Protein AF-A0A845DDZ1-F1 (afdb_monomer_lite)

Foldseek 3Di:
DEDEDEFQFPFDWDWDQDPVGIDIHTDRPPCVSVVVNVCVVPPVVVVCVVDPHHYAYEAAAFDDDPNDTDDRGQLHDQDPVSLCSRLVQQAHEYEQQRCVNSVHASQVSCVNSPPNHQEYAAAEHAPDGLAQNVPHDHPVLQSLQVCLVSVPDHYYDRRHDCVNQVNVDDPVSSVVSVVVSVVSSVVSND

Sequence (190 aa):
QVVIHHLPTRFGHAFLQTARGNRLLPNPFDSSPRKYADWIKKDYAEFQAETEVLLCIENLPAQKAFGRRVNPAHWNAHSRATLDDITRFPNITLDTTHLGTWGLDPLEAYERWGQRVKHVHLSNYNGDEHQRPENGILRLDTLLSRMAADGYAYSISLELHPGALEAGASDSRIVELLRGSLYYCRRAVA

Secondary structure (DSSP, 8-state):
-EEEEEPPBSSEEEEEEETTEEEEEEETT--HHHHHHHHHHHTHHHHHHT-SSEEEEEP-PPEEETTEEE--BTT---SGGGGGGGGGSSSEEEEHHHHHHHT--HHHHHHHHGGGEEEEEE-B-SSSSSB-TTSSSS-HHHHHHHHHHTT--S-EEE---GGGGTBTB-HHHHHHHHHHHHHHHHHTT-

Structure (mmCIF, N/CA/C/O backbone):
data_AF-A0A845DDZ1-F1
#
_entry.id   AF-A0A845DDZ1-F1
#
loop_
_atom_site.group_PDB
_atom_site.id
_atom_site.type_symbol
_atom_site.label_atom_id
_atom_site.label_alt_id
_atom_site.label_comp_id
_atom_site.label_asym_id
_atom_site.label_entity_id
_atom_site.label_seq_id
_atom_site.pdbx_PDB_ins_code
_atom_site.Cartn_x
_atom_site.Cartn_y
_atom_site.Cartn_z
_atom_site.occupancy
_atom_site.B_iso_or_equiv
_atom_site.auth_seq_id
_atom_site.auth_comp_id
_atom_site.auth_asym_id
_atom_site.auth_atom_id
_atom_site.pdbx_PDB_model_num
ATOM 1 N N . GLN A 1 1 ? -16.025 5.703 -2.349 1.00 86.06 1 GLN A N 1
ATOM 2 C CA . GLN A 1 1 ? -14.825 6.567 -2.456 1.00 86.06 1 GLN A CA 1
ATOM 3 C C . GLN A 1 1 ? -13.911 6.239 -1.282 1.00 86.06 1 GLN A C 1
ATOM 5 O O . GLN A 1 1 ? -14.430 5.774 -0.273 1.00 86.06 1 GLN A O 1
ATOM 10 N N . VAL A 1 2 ? -12.596 6.417 -1.418 1.00 95.06 2 VAL A N 1
ATOM 11 C CA . VAL A 1 2 ? -11.610 6.071 -0.379 1.00 95.06 2 VAL A CA 1
ATOM 12 C C . VAL A 1 2 ? -10.730 7.287 -0.102 1.00 95.06 2 VAL A C 1
ATOM 14 O O . VAL A 1 2 ? -10.317 7.957 -1.046 1.00 95.06 2 VAL A O 1
ATOM 17 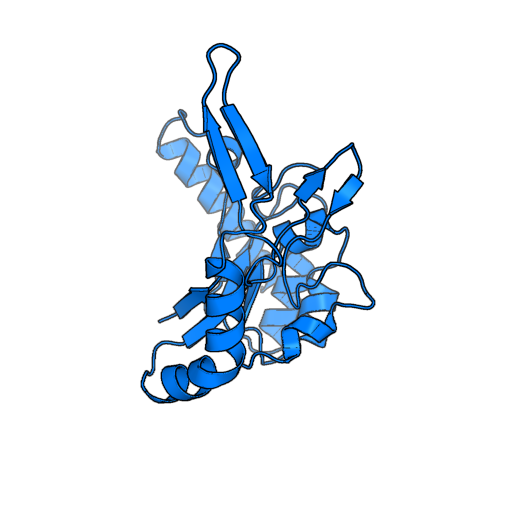N N . VAL A 1 3 ? -10.435 7.552 1.171 1.00 96.56 3 VAL A N 1
ATOM 18 C CA . VAL A 1 3 ? -9.364 8.463 1.599 1.00 96.56 3 VAL A CA 1
ATOM 19 C C . VAL A 1 3 ? -8.329 7.648 2.355 1.00 96.56 3 VAL A C 1
ATOM 21 O O . VAL A 1 3 ? -8.664 6.874 3.251 1.00 96.56 3 VAL A O 1
ATOM 24 N N . ILE A 1 4 ? -7.068 7.818 1.974 1.00 97.19 4 ILE A N 1
ATOM 25 C CA . ILE A 1 4 ? -5.952 7.037 2.498 1.00 97.19 4 ILE A CA 1
ATOM 26 C C . ILE A 1 4 ? -5.202 7.876 3.520 1.00 97.19 4 ILE A C 1
ATOM 28 O O . ILE A 1 4 ? -4.900 9.048 3.297 1.00 97.19 4 ILE A O 1
ATOM 32 N N . HIS A 1 5 ? -4.918 7.258 4.656 1.00 96.06 5 HIS A N 1
ATOM 33 C CA . HIS A 1 5 ? -4.222 7.857 5.775 1.00 96.06 5 HIS A CA 1
ATOM 34 C C . HIS A 1 5 ? -2.963 7.049 6.069 1.00 96.06 5 HIS A C 1
ATOM 36 O O . HIS A 1 5 ? -3.026 5.856 6.376 1.00 96.06 5 HIS A O 1
ATOM 42 N N . HIS A 1 6 ? -1.815 7.719 6.061 1.00 96.31 6 HIS A N 1
ATOM 43 C CA . HIS A 1 6 ? -0.595 7.117 6.577 1.00 96.31 6 HIS A CA 1
ATOM 44 C C . HIS A 1 6 ? -0.690 6.937 8.091 1.00 96.31 6 HIS A C 1
ATOM 46 O O . HIS A 1 6 ? -1.287 7.752 8.808 1.00 96.31 6 HIS A O 1
ATOM 52 N N . LEU A 1 7 ? -0.034 5.890 8.585 1.00 96.06 7 LEU A N 1
ATOM 53 C CA . LEU A 1 7 ? 0.175 5.697 10.012 1.00 96.06 7 LEU A CA 1
ATOM 54 C C . LEU A 1 7 ? 1.000 6.852 10.613 1.00 96.06 7 LEU A C 1
ATOM 56 O O . LEU A 1 7 ? 1.937 7.353 9.984 1.00 96.06 7 LEU A O 1
ATOM 60 N N . PRO A 1 8 ? 0.705 7.260 11.858 1.00 94.56 8 PRO A N 1
ATOM 61 C CA . PRO A 1 8 ? 1.446 8.314 12.526 1.00 94.56 8 PRO A CA 1
ATOM 62 C C . PRO A 1 8 ? 2.867 7.837 12.827 1.00 94.56 8 PRO A C 1
ATOM 64 O O . PRO A 1 8 ? 3.085 6.718 13.310 1.00 94.56 8 PRO A O 1
ATOM 67 N N . THR A 1 9 ? 3.847 8.706 12.598 1.00 92.62 9 THR A N 1
ATOM 68 C CA . THR A 1 9 ? 5.222 8.460 13.035 1.00 92.62 9 THR A CA 1
ATOM 69 C C . THR A 1 9 ? 5.339 8.562 14.560 1.00 92.62 9 THR A C 1
ATOM 71 O O . THR A 1 9 ? 4.552 9.227 15.229 1.00 92.62 9 THR A O 1
ATOM 74 N N . ARG A 1 10 ? 6.345 7.902 15.138 1.00 89.31 10 ARG A N 1
ATOM 75 C CA . ARG A 1 10 ? 6.664 7.945 16.576 1.00 89.31 10 ARG A CA 1
ATOM 76 C C . ARG A 1 10 ? 7.323 9.255 16.998 1.00 89.31 10 ARG A C 1
ATOM 78 O O . ARG A 1 10 ? 7.271 9.624 18.169 1.00 89.31 10 ARG A O 1
ATOM 85 N N . PHE A 1 11 ? 7.952 9.939 16.048 1.00 84.75 11 PHE A N 1
ATOM 86 C CA . PHE A 1 11 ? 8.687 11.178 16.261 1.00 84.75 11 PHE A CA 1
ATOM 87 C C . PHE A 1 11 ? 8.376 12.163 15.140 1.00 84.75 11 PHE A C 1
ATOM 89 O O . PHE A 1 11 ? 8.154 11.758 13.992 1.00 84.75 11 PHE A O 1
ATOM 96 N N . GLY A 1 12 ? 8.362 13.448 15.486 1.00 84.12 12 GLY A N 1
ATOM 97 C CA . GLY A 1 12 ? 8.355 14.520 14.503 1.00 84.12 12 GLY A CA 1
ATOM 98 C C . GLY A 1 12 ? 9.726 14.684 13.867 1.00 84.12 12 GLY A C 1
ATOM 99 O O . GLY A 1 12 ? 10.715 14.099 14.321 1.00 84.12 12 GLY A O 1
ATOM 100 N N . HIS A 1 13 ? 9.792 15.486 12.812 1.00 82.75 13 HIS A N 1
ATOM 101 C CA . HIS A 1 13 ? 11.045 15.789 12.131 1.00 82.75 13 HIS A CA 1
ATOM 102 C C . HIS A 1 13 ? 11.184 17.295 11.927 1.00 82.75 13 HIS A C 1
ATOM 104 O O . HIS A 1 13 ? 10.204 18.006 11.730 1.00 82.75 13 HIS A O 1
ATOM 110 N N . ALA A 1 14 ? 12.418 17.783 11.973 1.00 84.50 14 ALA A N 1
ATOM 111 C CA . ALA A 1 14 ? 12.778 19.131 11.577 1.00 84.50 14 ALA A CA 1
ATOM 112 C C . ALA A 1 14 ? 13.641 19.063 10.321 1.00 84.50 14 ALA A C 1
ATOM 114 O O . ALA A 1 14 ? 14.538 18.222 10.200 1.00 84.50 14 ALA A O 1
ATOM 115 N N . PHE A 1 15 ? 13.370 19.972 9.395 1.00 84.81 15 PHE A N 1
ATOM 116 C CA . PHE A 1 15 ? 14.190 20.158 8.216 1.00 84.81 15 PHE A CA 1
ATOM 117 C C . PHE A 1 15 ? 15.242 21.226 8.505 1.00 84.81 15 PHE A C 1
ATOM 119 O O . PHE A 1 15 ? 14.908 22.379 8.768 1.00 84.81 15 PHE A O 1
ATOM 126 N N . LEU A 1 16 ? 16.514 20.839 8.475 1.00 85.44 16 LEU A N 1
ATOM 127 C CA . LEU A 1 16 ? 17.637 21.754 8.607 1.00 85.44 16 LEU A CA 1
ATOM 128 C C . LEU A 1 16 ? 18.274 21.960 7.236 1.00 85.44 16 LEU A C 1
ATOM 130 O O . LEU A 1 16 ? 18.945 21.073 6.702 1.00 85.44 16 LEU A O 1
ATOM 134 N N . GLN A 1 17 ? 18.083 23.152 6.684 1.00 89.94 17 GLN A N 1
ATOM 135 C CA . GLN A 1 17 ? 18.778 23.592 5.485 1.00 89.94 17 GLN A CA 1
ATOM 136 C C . GLN A 1 17 ? 20.092 24.267 5.879 1.00 89.94 17 GLN A C 1
ATOM 138 O O . GLN A 1 17 ? 20.122 25.173 6.710 1.00 89.94 17 GLN A O 1
ATOM 143 N N . THR A 1 18 ? 21.196 23.815 5.290 1.00 86.50 18 THR A N 1
ATOM 144 C CA . THR A 1 18 ? 22.530 24.390 5.500 1.00 86.50 18 THR A CA 1
ATOM 145 C C . THR A 1 18 ? 23.196 24.663 4.156 1.00 86.50 18 THR A C 1
ATOM 147 O O . THR A 1 18 ? 22.805 24.094 3.138 1.00 86.50 18 THR A O 1
ATOM 150 N N . ALA A 1 19 ? 24.276 25.449 4.146 1.00 87.19 19 ALA A N 1
ATOM 151 C CA . ALA A 1 19 ? 25.104 25.629 2.947 1.00 87.19 19 ALA A CA 1
ATOM 152 C C . ALA A 1 19 ? 25.699 24.306 2.411 1.00 87.19 19 ALA A C 1
ATOM 154 O O . ALA A 1 19 ? 26.094 24.230 1.254 1.00 87.19 19 ALA A O 1
ATOM 155 N N . ARG A 1 20 ? 25.755 23.253 3.242 1.00 86.44 20 ARG A N 1
ATOM 156 C CA . ARG A 1 20 ? 26.232 21.907 2.876 1.00 86.44 20 ARG A CA 1
ATOM 157 C C . ARG A 1 20 ? 25.103 20.963 2.447 1.00 86.44 20 ARG A C 1
ATOM 159 O O . ARG A 1 20 ? 25.337 19.767 2.298 1.00 86.44 20 ARG A O 1
ATOM 166 N N . GLY A 1 21 ? 23.889 21.485 2.286 1.00 84.06 21 GLY A N 1
ATOM 167 C CA . GLY A 1 21 ? 22.707 20.732 1.890 1.00 84.06 21 GLY A CA 1
ATOM 168 C C . GLY A 1 21 ? 21.677 20.581 3.005 1.00 84.06 21 GLY A C 1
ATOM 169 O O . GLY A 1 21 ? 21.755 21.209 4.067 1.00 84.06 21 GLY A O 1
ATOM 170 N N . ASN A 1 22 ? 20.697 19.730 2.724 1.00 86.69 22 ASN A N 1
ATOM 171 C CA . ASN A 1 22 ? 19.500 19.546 3.530 1.00 86.69 22 ASN A CA 1
ATOM 172 C C . ASN A 1 22 ? 19.626 18.310 4.420 1.00 86.69 22 ASN A C 1
ATOM 174 O O . ASN A 1 22 ? 20.099 17.261 3.980 1.00 86.69 22 ASN A O 1
ATOM 178 N N . ARG A 1 23 ? 19.182 18.422 5.672 1.00 81.81 23 ARG A N 1
ATOM 179 C CA . ARG A 1 23 ? 19.138 17.310 6.624 1.00 81.81 23 ARG A CA 1
ATOM 180 C C . ARG A 1 23 ? 17.771 17.229 7.281 1.00 81.81 23 ARG A C 1
ATOM 182 O O . ARG A 1 23 ? 17.298 18.212 7.840 1.00 81.81 23 ARG A O 1
ATOM 189 N N . LEU A 1 24 ? 17.172 16.042 7.258 1.00 81.44 24 LEU A N 1
ATOM 190 C CA . LEU A 1 24 ? 15.997 15.728 8.062 1.00 81.44 24 LEU A CA 1
ATOM 191 C C . LEU A 1 24 ? 16.468 15.139 9.394 1.00 81.44 24 LEU A C 1
ATOM 193 O O . LEU A 1 24 ? 17.204 14.153 9.407 1.00 81.44 24 LEU A O 1
ATOM 197 N N . LEU A 1 25 ? 16.080 15.759 10.505 1.00 84.19 25 LEU A N 1
ATOM 198 C CA . LEU A 1 25 ? 16.490 15.353 11.848 1.00 84.19 25 LEU A CA 1
ATOM 199 C C . LEU A 1 25 ? 15.257 15.047 12.702 1.00 84.19 25 LEU A C 1
ATOM 201 O O . LEU A 1 25 ? 14.272 15.777 12.596 1.00 84.19 25 LEU A O 1
ATOM 205 N N . PRO A 1 26 ? 15.286 14.018 13.567 1.00 81.00 26 PRO A N 1
ATOM 206 C CA . PRO A 1 26 ? 14.226 13.811 14.545 1.00 81.00 26 PRO A CA 1
ATOM 207 C C . PRO A 1 26 ? 14.042 15.058 15.416 1.00 81.00 26 PRO A C 1
ATOM 209 O O . PRO A 1 26 ? 15.009 15.597 15.956 1.00 81.00 26 PRO A O 1
ATOM 212 N N . ASN A 1 27 ? 12.799 15.507 15.559 1.00 84.06 27 ASN A N 1
ATOM 213 C CA . ASN A 1 27 ? 12.422 16.642 16.386 1.00 84.06 27 ASN A CA 1
ATOM 214 C C . ASN A 1 27 ? 11.519 16.162 17.532 1.00 84.06 27 ASN A C 1
ATOM 216 O O . ASN A 1 27 ? 10.323 15.951 17.317 1.00 84.06 27 ASN A O 1
ATOM 220 N N . PRO A 1 28 ? 12.052 16.000 18.756 1.00 78.31 28 PRO A N 1
ATOM 221 C CA . PRO A 1 28 ? 11.258 15.545 19.893 1.00 78.31 28 PRO A CA 1
ATOM 222 C C . PRO A 1 28 ? 10.243 16.593 20.381 1.00 78.31 28 PRO A C 1
ATOM 224 O O . PRO A 1 28 ? 9.325 16.240 21.120 1.00 78.31 28 PRO A O 1
ATOM 227 N N . PHE A 1 29 ? 10.389 17.861 19.978 1.00 84.25 29 PHE A N 1
ATOM 228 C CA . PHE A 1 29 ? 9.474 18.948 20.338 1.00 84.25 29 PHE A CA 1
ATOM 229 C C . PHE A 1 29 ? 8.289 19.071 19.377 1.00 84.25 29 PHE A C 1
ATOM 231 O O . PHE A 1 29 ? 7.285 19.700 19.714 1.00 84.25 29 PHE A O 1
ATOM 238 N N . ASP A 1 30 ? 8.370 18.452 18.197 1.00 85.62 30 ASP A N 1
ATOM 239 C CA . ASP A 1 30 ? 7.223 18.354 17.307 1.00 85.62 30 ASP A CA 1
ATOM 240 C C . ASP A 1 30 ? 6.258 17.279 17.824 1.00 85.62 30 ASP A C 1
ATOM 242 O O . ASP A 1 30 ? 6.486 16.070 17.736 1.00 85.62 30 ASP A O 1
ATOM 246 N N . SER A 1 31 ? 5.161 17.760 18.405 1.00 86.88 31 SER A N 1
ATOM 247 C CA . SER A 1 31 ? 4.096 16.931 18.964 1.00 86.88 31 SER A CA 1
ATOM 248 C C . SER A 1 31 ? 3.065 16.484 17.927 1.00 86.88 31 SER A C 1
ATOM 250 O O . SER A 1 31 ? 2.171 15.715 18.281 1.00 86.88 31 SER A O 1
ATOM 252 N N . SER A 1 32 ? 3.165 16.924 16.669 1.00 89.69 32 SER A N 1
ATOM 253 C CA . SER A 1 32 ? 2.153 16.661 15.637 1.00 89.69 32 SER A CA 1
ATOM 254 C C . SER A 1 32 ? 1.900 15.165 15.414 1.00 89.69 32 SER A C 1
ATOM 256 O O . SER A 1 32 ? 0.733 14.772 15.427 1.00 89.69 32 SER A O 1
ATOM 258 N N . PRO A 1 33 ? 2.923 14.286 15.335 1.00 91.81 33 PRO A N 1
ATOM 259 C CA . PRO A 1 33 ? 2.677 12.852 15.174 1.00 91.81 33 PRO A CA 1
ATOM 260 C C . PRO A 1 33 ? 1.987 12.219 16.383 1.00 91.81 33 PRO A C 1
ATOM 262 O O . PRO A 1 33 ? 1.140 11.344 16.226 1.00 91.81 33 PRO A O 1
ATOM 265 N N . ARG A 1 34 ? 2.287 12.706 17.595 1.00 91.38 34 ARG A N 1
ATOM 266 C CA . ARG A 1 34 ? 1.611 12.265 18.822 1.00 91.38 34 ARG A CA 1
ATOM 267 C C . ARG A 1 34 ? 0.145 12.690 18.820 1.00 91.38 34 ARG A C 1
ATOM 269 O O . ARG A 1 34 ? -0.714 11.859 19.082 1.00 91.38 34 ARG A O 1
ATOM 276 N N . LYS A 1 35 ? -0.137 13.951 18.476 1.00 93.75 35 LYS A N 1
ATOM 277 C CA . LYS A 1 35 ? -1.508 14.467 18.344 1.00 93.75 35 LYS A CA 1
ATOM 278 C C . LYS A 1 35 ? -2.299 13.675 17.306 1.00 93.75 35 LYS A C 1
ATOM 280 O O . LYS A 1 35 ? -3.432 13.299 17.572 1.00 93.75 35 LYS A O 1
ATOM 285 N N . TYR A 1 36 ? -1.683 13.363 16.166 1.00 95.00 36 TYR A N 1
ATOM 286 C CA . TYR A 1 36 ? -2.312 12.549 15.131 1.00 95.00 36 TYR A CA 1
ATOM 287 C C . TYR A 1 36 ? -2.556 11.105 15.596 1.00 95.00 36 TYR A C 1
ATOM 289 O O . TYR A 1 36 ? -3.643 10.572 15.397 1.00 95.00 36 TYR A O 1
ATOM 297 N N . ALA A 1 37 ? -1.601 10.488 16.298 1.00 94.88 37 ALA A N 1
ATOM 298 C CA . ALA A 1 37 ? -1.796 9.170 16.901 1.00 94.88 37 ALA A CA 1
ATOM 299 C C . ALA A 1 37 ? -2.908 9.155 17.961 1.00 94.88 37 ALA A C 1
ATOM 301 O O . ALA A 1 37 ? -3.614 8.154 18.085 1.00 94.88 37 ALA A O 1
ATOM 302 N N . ASP A 1 38 ? -3.061 10.233 18.728 1.00 95.12 38 ASP A N 1
ATOM 303 C CA . ASP A 1 38 ? -4.126 10.365 19.721 1.00 95.12 38 ASP A CA 1
ATOM 304 C C . ASP A 1 38 ? -5.493 10.566 19.062 1.00 95.12 38 ASP A C 1
ATOM 306 O O . ASP A 1 38 ? -6.442 9.897 19.466 1.00 95.12 38 ASP A O 1
ATOM 310 N N . TRP A 1 39 ? -5.577 11.383 18.008 1.00 96.00 39 TRP A N 1
ATOM 311 C CA . TRP A 1 39 ? -6.785 11.527 17.189 1.00 96.00 39 TRP A CA 1
ATOM 312 C C . TRP A 1 39 ? -7.194 10.192 16.552 1.00 96.00 39 TRP A C 1
ATOM 314 O O . TRP A 1 39 ? -8.341 9.772 16.673 1.00 96.00 39 TRP A O 1
ATOM 324 N N . ILE A 1 40 ? -6.239 9.440 15.986 1.00 95.00 40 ILE A N 1
ATOM 325 C CA . ILE A 1 40 ? -6.512 8.104 15.432 1.00 95.00 40 ILE A CA 1
ATOM 326 C C . ILE A 1 40 ? -7.133 7.164 16.475 1.00 95.00 40 ILE A C 1
ATOM 328 O O . ILE A 1 40 ? -7.990 6.345 16.152 1.00 95.00 40 ILE A O 1
ATOM 332 N N . LYS A 1 41 ? -6.685 7.237 17.732 1.00 93.81 41 LYS A N 1
ATOM 333 C CA . LYS A 1 41 ? -7.199 6.368 18.800 1.00 93.81 41 LYS A CA 1
ATOM 334 C C . LYS A 1 41 ? -8.582 6.778 19.291 1.00 93.81 41 LYS A C 1
ATOM 336 O O . LYS A 1 41 ? -9.317 5.898 19.725 1.00 93.81 41 LYS A O 1
ATOM 341 N N . LYS A 1 42 ? -8.868 8.079 19.329 1.00 95.19 42 LYS A N 1
ATOM 342 C CA . LYS A 1 42 ? -10.047 8.629 20.008 1.00 95.19 42 LYS A CA 1
ATOM 343 C C . LYS A 1 42 ? -11.188 8.920 19.045 1.00 95.19 42 LYS A C 1
ATOM 345 O O . LYS A 1 42 ? -12.313 8.537 19.329 1.00 95.19 42 LYS A O 1
ATOM 350 N N . ASP A 1 43 ? -10.865 9.509 17.900 1.00 95.56 43 ASP A N 1
ATOM 351 C CA . ASP A 1 43 ? -11.838 10.232 17.083 1.00 95.56 43 ASP A CA 1
ATOM 352 C C . ASP A 1 43 ? -12.016 9.597 15.687 1.00 95.56 43 ASP A C 1
ATOM 354 O O . ASP A 1 43 ? -13.035 9.797 15.036 1.00 95.56 43 ASP A O 1
ATOM 358 N N . TYR A 1 44 ? -11.063 8.781 15.210 1.00 94.88 44 TYR A N 1
ATOM 359 C CA . TYR A 1 44 ? -11.105 8.198 13.853 1.00 94.88 44 TYR A CA 1
ATOM 360 C C . TYR A 1 44 ? -12.336 7.330 13.580 1.00 94.88 44 TYR A C 1
ATOM 362 O O . TYR A 1 44 ? -12.897 7.371 12.488 1.00 94.88 44 TYR A O 1
ATOM 370 N N . ALA A 1 45 ? -12.746 6.519 14.560 1.00 93.88 45 ALA A N 1
ATOM 371 C CA . ALA A 1 45 ? -13.893 5.629 14.403 1.00 93.88 45 ALA A CA 1
ATOM 372 C C . ALA A 1 45 ? -15.217 6.405 14.339 1.00 93.88 45 ALA A C 1
ATOM 374 O O . ALA A 1 45 ? -16.086 6.051 13.546 1.00 93.88 45 ALA A O 1
ATOM 375 N N . GLU A 1 46 ? -15.344 7.466 15.140 1.00 95.00 46 GLU A N 1
ATOM 376 C CA . GLU A 1 46 ? -16.489 8.379 15.106 1.00 95.00 46 GLU A CA 1
ATOM 377 C C . GLU A 1 46 ? -16.531 9.121 13.768 1.00 95.00 46 GLU A C 1
ATOM 379 O O . GLU A 1 46 ? -17.535 9.056 13.068 1.00 95.00 46 GLU A O 1
ATOM 384 N N . PHE A 1 47 ? -15.401 9.684 13.333 1.00 95.44 47 PHE A N 1
ATOM 385 C CA . PHE A 1 47 ? -15.314 10.387 12.055 1.00 95.44 47 PHE A CA 1
ATOM 386 C C . PHE A 1 47 ? -15.627 9.483 10.848 1.00 95.44 47 PHE A C 1
ATOM 388 O O . PHE A 1 47 ? -16.300 9.910 9.914 1.00 95.44 47 PHE A O 1
ATOM 395 N N . GLN A 1 48 ? -15.208 8.210 10.864 1.00 95.69 48 GLN A N 1
ATOM 396 C CA . GLN A 1 48 ? -15.622 7.244 9.838 1.00 95.69 48 GLN A CA 1
ATOM 397 C C . GLN A 1 48 ? -17.141 7.012 9.841 1.00 95.69 48 GLN A C 1
ATOM 399 O O . GLN A 1 48 ? -17.715 6.809 8.776 1.00 95.69 48 GLN A O 1
ATOM 404 N N . ALA A 1 49 ? -17.805 7.010 10.999 1.00 95.94 49 ALA A N 1
ATOM 405 C CA . ALA A 1 49 ? -19.251 6.791 11.072 1.00 95.94 49 ALA A CA 1
ATOM 406 C C . ALA A 1 49 ? -20.066 7.966 10.497 1.00 95.94 49 ALA A C 1
ATOM 408 O O . ALA A 1 49 ? -21.215 7.777 10.102 1.00 95.94 49 ALA A O 1
ATOM 409 N N . GLU A 1 50 ? -19.470 9.156 10.408 1.00 97.12 50 GLU A N 1
ATOM 410 C CA . GLU A 1 50 ? -20.096 10.364 9.859 1.00 97.12 50 GLU A CA 1
ATOM 411 C C . GLU A 1 50 ? -20.060 10.438 8.323 1.00 97.12 50 GLU A C 1
ATOM 413 O O . GLU A 1 50 ? -20.646 11.348 7.733 1.00 97.12 50 GLU A O 1
ATOM 418 N N . THR A 1 51 ? -19.377 9.508 7.647 1.00 96.38 51 THR A N 1
ATOM 419 C CA . THR A 1 51 ? -19.190 9.554 6.193 1.00 96.38 51 THR A CA 1
ATOM 420 C C . THR A 1 51 ? -19.255 8.180 5.535 1.00 96.38 51 THR A C 1
ATOM 422 O O . THR A 1 51 ? -18.746 7.183 6.040 1.00 96.38 51 THR A O 1
ATOM 425 N N . GLU A 1 52 ? -19.831 8.132 4.335 1.00 95.19 52 GLU A N 1
ATOM 426 C CA . GLU A 1 52 ? -19.797 6.944 3.471 1.00 95.19 52 GLU A CA 1
ATOM 427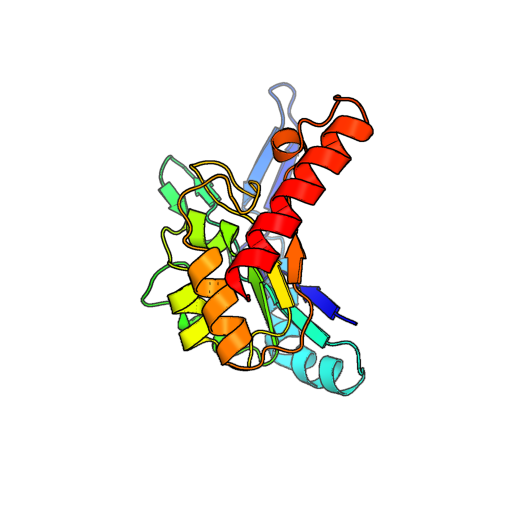 C C . GLU A 1 52 ? -18.439 6.766 2.764 1.00 95.19 52 GLU A C 1
ATOM 429 O O . GLU A 1 52 ? -18.180 5.739 2.128 1.00 95.19 52 GLU A O 1
ATOM 434 N N . VAL A 1 53 ? -17.553 7.766 2.839 1.00 96.06 53 VAL A N 1
ATOM 435 C CA . VAL A 1 53 ? -16.188 7.662 2.314 1.00 96.06 53 VAL A CA 1
ATOM 436 C C . VAL A 1 53 ? -15.383 6.739 3.224 1.00 96.06 53 VAL A C 1
ATOM 438 O O . VAL A 1 53 ? -15.278 6.964 4.427 1.00 96.06 53 VAL A O 1
ATOM 441 N N . LEU A 1 54 ? -14.784 5.694 2.654 1.00 96.94 54 LEU A N 1
ATOM 442 C CA . LEU A 1 54 ? -13.963 4.762 3.421 1.00 96.94 54 LEU A CA 1
ATOM 443 C C . LEU A 1 54 ? -12.626 5.421 3.753 1.00 96.94 54 LEU A C 1
ATOM 445 O O . LEU A 1 54 ? -11.783 5.622 2.878 1.00 96.94 54 LEU A O 1
ATOM 449 N N . LEU A 1 55 ? -12.423 5.731 5.023 1.00 97.62 55 LEU A N 1
ATOM 450 C CA . LEU A 1 55 ? -11.135 6.123 5.565 1.00 97.62 55 LEU A CA 1
ATOM 451 C C . LEU A 1 55 ? -10.325 4.842 5.747 1.00 97.62 55 LEU A C 1
ATOM 453 O O . LEU A 1 55 ? -10.761 3.942 6.461 1.00 97.62 55 LEU A O 1
ATOM 457 N N . CYS A 1 56 ? -9.181 4.735 5.077 1.00 98.00 56 CYS A N 1
ATOM 458 C CA . CYS A 1 56 ? -8.341 3.538 5.089 1.00 98.00 56 CYS A CA 1
ATOM 459 C C . CYS A 1 56 ? -6.944 3.865 5.618 1.00 98.00 56 CYS A C 1
ATOM 461 O O . CYS A 1 56 ? -6.339 4.855 5.206 1.00 98.00 56 CYS A O 1
ATOM 463 N N . ILE A 1 57 ? -6.429 3.029 6.521 1.00 98.12 57 ILE A N 1
ATOM 464 C CA . ILE A 1 57 ? -5.058 3.141 7.033 1.00 98.12 57 ILE A CA 1
ATOM 465 C C . ILE A 1 57 ? -4.114 2.315 6.163 1.00 98.12 57 ILE A C 1
ATOM 467 O O . ILE A 1 57 ? -4.350 1.129 5.946 1.00 98.12 57 ILE A O 1
ATOM 471 N N . GLU A 1 58 ? -3.032 2.926 5.699 1.00 98.62 58 GLU A N 1
ATOM 472 C CA . GLU A 1 58 ? -2.045 2.274 4.840 1.00 98.62 58 GLU A CA 1
ATOM 473 C C . GLU A 1 58 ? -0.867 1.682 5.626 1.00 98.62 58 GLU A C 1
ATOM 475 O O . GLU A 1 58 ? -0.338 2.308 6.554 1.00 98.62 58 GLU A O 1
ATOM 480 N N . ASN A 1 59 ? -0.424 0.478 5.243 1.00 98.69 59 ASN A N 1
ATOM 481 C CA . ASN A 1 59 ? 0.846 -0.073 5.718 1.00 98.69 59 ASN A CA 1
ATOM 482 C C . ASN A 1 59 ? 2.029 0.664 5.078 1.00 98.69 59 ASN A C 1
ATOM 484 O O . ASN A 1 59 ? 2.052 0.876 3.876 1.00 98.69 59 ASN A O 1
ATOM 488 N N . LEU A 1 60 ? 3.041 1.016 5.869 1.00 98.12 60 LEU A N 1
ATOM 489 C CA . LEU A 1 60 ? 4.131 1.905 5.454 1.00 98.12 60 LEU A CA 1
ATOM 490 C C . LEU A 1 60 ? 5.447 1.163 5.163 1.00 98.12 60 LEU A C 1
ATOM 492 O O . LEU A 1 60 ? 5.724 0.124 5.783 1.00 98.12 60 LEU A O 1
ATOM 496 N N . PRO A 1 61 ? 6.312 1.718 4.296 1.00 97.94 61 PRO A N 1
ATOM 497 C CA . PRO A 1 61 ? 7.546 1.061 3.892 1.00 97.94 61 PRO A CA 1
ATOM 498 C C . PRO A 1 61 ? 8.638 1.121 4.959 1.00 97.94 61 PRO A C 1
ATOM 500 O O . PRO A 1 61 ? 8.565 1.836 5.967 1.00 97.94 61 PRO A O 1
ATOM 503 N N . ALA A 1 62 ? 9.695 0.354 4.720 1.00 97.31 62 ALA A N 1
ATOM 504 C CA . ALA A 1 62 ? 10.927 0.399 5.475 1.00 97.31 62 ALA A CA 1
ATOM 505 C C . ALA A 1 62 ? 11.728 1.645 5.119 1.00 97.31 62 ALA A C 1
ATOM 507 O O . ALA A 1 62 ? 12.163 1.830 3.986 1.00 97.31 62 ALA A O 1
ATOM 508 N N . GLN A 1 63 ? 12.040 2.452 6.128 1.00 93.31 63 GLN A N 1
ATOM 509 C CA . GLN A 1 63 ? 13.040 3.497 5.968 1.00 93.31 63 GLN A CA 1
ATOM 510 C C . GLN A 1 63 ? 14.439 2.918 6.184 1.00 93.31 63 GLN A C 1
ATOM 512 O O . GLN A 1 63 ? 14.629 1.976 6.958 1.00 93.31 63 GLN A O 1
ATOM 517 N N . LYS A 1 64 ? 15.442 3.492 5.517 1.00 90.25 64 LYS A N 1
ATOM 518 C CA . LYS A 1 64 ? 16.850 3.122 5.705 1.00 90.25 64 LYS A CA 1
ATOM 519 C C . LYS A 1 64 ? 17.537 4.154 6.595 1.00 90.25 64 LYS A C 1
ATOM 521 O O . LYS A 1 64 ? 17.628 5.323 6.235 1.00 90.25 64 LYS A O 1
ATOM 526 N N . ALA A 1 65 ? 18.075 3.712 7.728 1.00 86.94 65 ALA A N 1
ATOM 527 C CA . ALA A 1 65 ? 18.910 4.528 8.606 1.00 86.94 65 ALA A CA 1
ATOM 528 C C . ALA A 1 65 ? 20.159 3.738 9.008 1.00 86.94 65 ALA A C 1
ATOM 530 O O . ALA A 1 65 ? 20.058 2.616 9.502 1.00 86.94 65 ALA A O 1
ATOM 531 N N . PHE A 1 66 ? 21.344 4.308 8.768 1.00 88.38 66 PHE A N 1
ATOM 532 C CA . PHE A 1 66 ? 22.639 3.670 9.059 1.00 88.38 66 PHE A CA 1
ATOM 533 C C . PHE A 1 66 ? 22.764 2.238 8.496 1.00 88.38 66 PHE A C 1
ATOM 535 O O . PHE A 1 66 ? 23.237 1.326 9.171 1.00 88.38 66 PHE A O 1
ATOM 542 N N . GLY A 1 67 ? 22.281 2.020 7.267 1.00 88.88 67 GLY A N 1
ATOM 543 C CA . GLY A 1 67 ? 22.308 0.710 6.602 1.00 88.88 67 GLY A CA 1
ATOM 544 C C . GLY A 1 67 ? 21.312 -0.320 7.151 1.00 88.88 67 GLY A C 1
ATOM 545 O O . GLY A 1 67 ? 21.320 -1.464 6.707 1.00 88.88 67 GLY A O 1
ATOM 546 N N . ARG A 1 68 ? 20.443 0.058 8.096 1.00 91.75 68 ARG A N 1
ATOM 547 C CA . ARG A 1 68 ? 19.417 -0.814 8.680 1.00 91.75 68 ARG A CA 1
ATOM 548 C C . ARG A 1 68 ? 18.020 -0.359 8.276 1.00 91.75 68 ARG A C 1
ATOM 550 O O . ARG A 1 68 ? 17.781 0.835 8.093 1.00 91.75 68 ARG A O 1
ATOM 557 N N . ARG A 1 69 ? 17.094 -1.316 8.176 1.00 94.88 69 ARG A N 1
ATOM 558 C CA . ARG A 1 69 ? 15.660 -1.030 8.053 1.00 94.88 69 ARG A CA 1
ATOM 559 C C . ARG A 1 69 ? 15.121 -0.545 9.393 1.00 94.88 69 ARG A C 1
ATOM 561 O O . ARG A 1 69 ? 15.373 -1.178 10.418 1.00 94.88 69 ARG A O 1
ATOM 568 N N . VAL A 1 70 ? 14.384 0.559 9.384 1.00 94.88 70 VAL A N 1
ATOM 569 C CA . VAL A 1 70 ? 13.767 1.151 10.573 1.00 94.88 70 VAL A CA 1
ATOM 570 C C .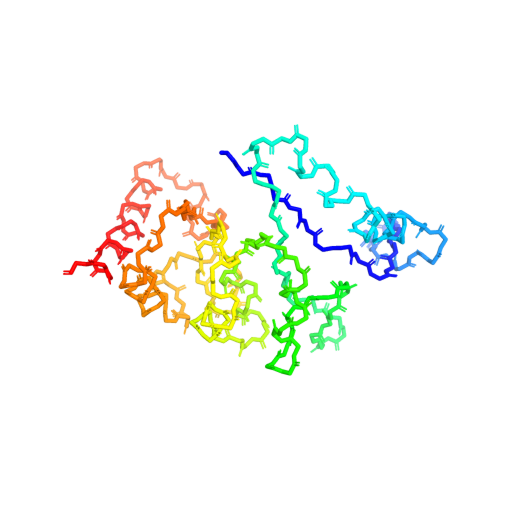 VAL A 1 70 ? 12.299 1.449 10.316 1.00 94.88 70 VAL A C 1
ATOM 572 O O . VAL A 1 70 ? 11.918 1.882 9.231 1.00 94.88 70 VAL A O 1
ATOM 575 N N . ASN A 1 71 ? 11.468 1.165 11.319 1.00 95.38 71 ASN A N 1
ATOM 576 C CA . ASN A 1 71 ? 10.039 1.438 11.275 1.00 95.38 71 ASN A CA 1
ATOM 577 C C . ASN A 1 71 ? 9.759 2.685 12.125 1.00 95.38 71 ASN A C 1
ATOM 579 O O . ASN A 1 71 ? 9.756 2.590 13.359 1.00 95.38 71 ASN A O 1
ATOM 583 N N . PRO A 1 72 ? 9.517 3.853 11.515 1.00 90.88 72 PRO A N 1
ATOM 584 C CA . PRO A 1 72 ? 9.218 5.061 12.270 1.00 90.88 72 PRO A CA 1
ATOM 585 C C . PRO A 1 72 ? 7.770 5.097 12.767 1.00 90.88 72 PRO A C 1
ATOM 587 O O . PRO A 1 72 ? 7.466 5.936 13.605 1.00 90.88 72 PRO A O 1
ATOM 590 N N . ALA A 1 73 ? 6.875 4.237 12.275 1.00 95.00 73 ALA A N 1
ATOM 591 C CA . ALA A 1 73 ? 5.434 4.389 12.437 1.00 95.00 73 ALA A CA 1
ATOM 592 C C . ALA A 1 73 ? 4.831 3.515 13.542 1.00 95.00 73 ALA A C 1
ATOM 594 O O . ALA A 1 73 ? 5.281 2.397 13.816 1.00 95.00 73 ALA A O 1
ATOM 595 N N . HIS A 1 74 ? 3.784 4.032 14.181 1.00 94.56 74 HIS A N 1
ATOM 596 C CA . HIS A 1 74 ? 2.954 3.259 15.099 1.00 94.56 74 HIS A CA 1
ATOM 597 C C . HIS A 1 74 ? 2.153 2.197 14.339 1.00 94.56 74 HIS A C 1
ATOM 599 O O . HIS A 1 74 ? 1.681 2.466 13.244 1.00 94.56 74 HIS A O 1
ATOM 605 N N . TRP A 1 75 ? 1.987 1.010 14.935 1.00 96.06 75 TRP A N 1
ATOM 606 C CA . TRP A 1 75 ? 1.129 -0.086 14.437 1.00 96.06 75 TRP A CA 1
ATOM 607 C C . TRP A 1 75 ? 1.423 -0.600 13.023 1.00 96.06 75 TRP A C 1
ATOM 609 O O . TRP A 1 75 ? 0.607 -1.308 12.443 1.00 96.06 75 TRP A O 1
ATOM 619 N N . ASN A 1 76 ? 2.573 -0.239 12.457 1.00 97.56 76 ASN A N 1
ATOM 620 C CA . ASN A 1 76 ? 2.920 -0.647 11.108 1.00 97.56 76 ASN A CA 1
ATOM 621 C C . ASN A 1 76 ? 3.357 -2.115 11.058 1.00 97.56 76 ASN A C 1
ATOM 623 O O . ASN A 1 76 ? 4.186 -2.547 11.869 1.00 97.56 76 ASN A O 1
ATOM 627 N N . ALA A 1 77 ? 2.879 -2.831 10.045 1.00 96.38 77 ALA A N 1
ATOM 628 C CA . ALA A 1 77 ? 3.325 -4.172 9.714 1.00 96.38 77 ALA A CA 1
ATOM 629 C C . ALA A 1 77 ? 4.741 -4.122 9.120 1.00 96.38 77 ALA A C 1
ATOM 631 O O . ALA A 1 77 ? 4.944 -3.683 7.994 1.00 96.38 77 ALA A O 1
ATOM 632 N N . HIS A 1 78 ? 5.735 -4.551 9.900 1.00 96.88 78 HIS A N 1
ATOM 633 C CA . HIS A 1 78 ? 7.158 -4.462 9.523 1.00 96.88 78 HIS A CA 1
ATOM 634 C C . HIS A 1 78 ? 7.940 -5.762 9.761 1.00 96.88 78 HIS A C 1
ATOM 636 O O . HIS A 1 78 ? 9.149 -5.833 9.551 1.00 96.88 78 HIS A O 1
ATOM 642 N N . SER A 1 79 ? 7.255 -6.794 10.246 1.00 97.69 79 SER A N 1
ATOM 643 C CA . SER A 1 79 ? 7.756 -8.153 10.404 1.00 97.69 79 SER A CA 1
ATOM 644 C C . SER A 1 79 ? 6.564 -9.110 10.437 1.00 97.69 79 SER A C 1
ATOM 646 O O . SER A 1 79 ? 5.442 -8.686 10.713 1.00 97.69 79 SER A O 1
ATOM 648 N N . ARG A 1 80 ? 6.796 -10.412 10.251 1.00 97.06 80 ARG A N 1
ATOM 649 C CA . ARG A 1 80 ? 5.726 -11.419 10.350 1.00 97.06 80 ARG A CA 1
ATOM 650 C C . ARG A 1 80 ? 5.029 -11.421 11.720 1.00 97.06 80 ARG A C 1
ATOM 652 O O . ARG A 1 80 ? 3.845 -11.721 11.798 1.00 97.06 80 ARG A O 1
ATOM 659 N N . ALA A 1 81 ? 5.747 -11.060 12.787 1.00 97.56 81 ALA A N 1
ATOM 660 C CA . ALA A 1 81 ? 5.209 -10.974 14.147 1.00 97.56 81 ALA A CA 1
ATOM 661 C C . ALA A 1 81 ? 4.323 -9.738 14.379 1.00 97.56 81 ALA A C 1
ATOM 663 O O . ALA A 1 81 ? 3.546 -9.720 15.324 1.00 97.56 81 ALA A O 1
ATOM 664 N N . THR A 1 82 ? 4.447 -8.714 13.531 1.00 97.25 82 THR A N 1
ATOM 665 C CA . THR A 1 82 ? 3.719 -7.441 13.645 1.00 97.25 82 THR A CA 1
ATOM 666 C C . THR A 1 82 ? 2.716 -7.234 12.512 1.00 97.25 82 THR A C 1
ATOM 668 O O . THR A 1 82 ? 2.124 -6.165 12.415 1.00 97.25 82 THR A O 1
ATOM 671 N N . LEU A 1 83 ? 2.498 -8.247 11.660 1.00 96.25 83 LEU A N 1
ATOM 672 C CA . LEU A 1 83 ? 1.505 -8.198 10.579 1.00 96.25 83 LEU A CA 1
ATOM 673 C C . LEU A 1 83 ? 0.111 -7.852 11.105 1.00 96.25 83 LEU A C 1
ATOM 675 O O . LEU A 1 83 ? -0.602 -7.084 10.467 1.00 96.25 83 LEU A O 1
ATOM 679 N N . ASP A 1 84 ? -0.255 -8.372 12.274 1.00 97.31 84 ASP A N 1
ATOM 680 C CA . ASP A 1 84 ? -1.598 -8.199 12.824 1.00 97.31 84 ASP A CA 1
ATOM 681 C C . ASP A 1 84 ? -1.777 -6.855 13.556 1.00 97.31 84 ASP A C 1
ATOM 683 O O . ASP A 1 84 ? -2.909 -6.463 13.838 1.00 97.31 84 ASP A O 1
ATOM 687 N N . ASP A 1 85 ? -0.705 -6.087 13.800 1.00 96.25 85 ASP A N 1
ATOM 688 C CA . ASP A 1 85 ? -0.777 -4.808 14.527 1.00 96.25 85 ASP A CA 1
ATOM 689 C C . ASP A 1 85 ? -1.698 -3.799 13.830 1.00 96.25 85 ASP A C 1
ATOM 691 O O . ASP A 1 85 ? -2.437 -3.074 14.497 1.00 96.25 85 ASP A O 1
ATOM 695 N N . ILE A 1 86 ? -1.678 -3.754 12.495 1.00 95.94 86 ILE A N 1
ATOM 696 C CA . ILE A 1 86 ? -2.501 -2.838 11.694 1.00 95.94 86 ILE A CA 1
ATOM 697 C C . ILE A 1 86 ? -3.987 -3.243 11.677 1.00 95.94 86 ILE A C 1
ATOM 699 O O . ILE A 1 86 ? -4.855 -2.402 11.456 1.00 95.94 86 ILE A O 1
ATOM 703 N N . THR A 1 87 ? -4.322 -4.501 11.999 1.00 95.62 87 THR A N 1
ATOM 704 C CA . THR A 1 87 ? -5.707 -5.031 11.950 1.00 95.62 87 THR A CA 1
ATOM 705 C C . THR A 1 87 ? -6.643 -4.435 13.000 1.00 95.62 87 THR A C 1
ATOM 707 O O . THR A 1 87 ? -7.857 -4.640 12.965 1.00 95.62 87 THR A O 1
ATOM 710 N N . ARG A 1 88 ? -6.086 -3.642 13.915 1.00 94.06 88 ARG A N 1
ATOM 711 C CA . ARG A 1 88 ? -6.832 -2.779 14.830 1.00 94.06 88 ARG A CA 1
ATOM 712 C C . ARG A 1 88 ? -7.639 -1.687 14.118 1.00 94.06 88 ARG A C 1
ATOM 714 O O . ARG A 1 88 ? -8.510 -1.087 14.741 1.00 94.06 88 ARG A O 1
ATOM 721 N N . PHE A 1 89 ? -7.345 -1.415 12.847 1.00 95.06 89 PHE A N 1
ATOM 722 C CA . PHE A 1 89 ? -8.112 -0.506 12.003 1.00 95.06 89 PHE A CA 1
ATOM 723 C C . PHE A 1 89 ? -9.119 -1.286 11.154 1.00 95.06 89 PHE A C 1
ATOM 725 O O . PHE A 1 89 ? -8.761 -2.317 10.587 1.00 95.06 89 PHE A O 1
ATOM 732 N N . PRO A 1 90 ? -10.379 -0.826 11.047 1.00 93.75 90 PRO A N 1
ATOM 733 C CA . PRO A 1 90 ? -11.421 -1.577 10.350 1.00 93.75 90 PRO A CA 1
ATOM 734 C C . PRO A 1 90 ? -11.218 -1.626 8.832 1.00 93.75 90 PRO A C 1
ATOM 736 O O . PRO A 1 90 ? -11.609 -2.613 8.208 1.00 93.75 90 PRO A O 1
ATOM 739 N N . ASN A 1 91 ? -10.590 -0.586 8.282 1.00 97.50 91 ASN A N 1
ATOM 740 C CA . ASN A 1 91 ? -10.389 -0.360 6.861 1.00 97.50 91 ASN A CA 1
ATOM 741 C C . ASN A 1 91 ? -8.897 -0.116 6.598 1.00 97.50 91 ASN A C 1
ATOM 743 O O . ASN A 1 91 ? -8.296 0.792 7.178 1.00 97.50 91 ASN A O 1
ATOM 747 N N . ILE A 1 92 ? -8.302 -0.932 5.734 1.00 98.44 92 ILE A N 1
ATOM 748 C CA . ILE A 1 92 ? -6.867 -0.952 5.446 1.00 98.44 92 ILE A CA 1
ATOM 749 C C . ILE A 1 92 ? -6.651 -0.750 3.947 1.00 98.44 92 ILE A C 1
ATOM 751 O O . ILE A 1 92 ? -7.331 -1.379 3.127 1.00 98.44 92 ILE A O 1
ATOM 755 N N . THR A 1 93 ? -5.683 0.100 3.608 1.00 98.75 93 THR A N 1
ATOM 756 C CA . THR A 1 93 ? -5.063 0.122 2.281 1.00 98.75 93 THR A CA 1
ATOM 757 C C . THR A 1 93 ? -3.865 -0.816 2.310 1.00 98.75 93 THR A C 1
ATOM 759 O O . THR A 1 93 ? -2.926 -0.589 3.072 1.00 98.75 93 THR A O 1
ATOM 762 N N . LEU A 1 94 ? -3.916 -1.880 1.508 1.00 98.88 94 LEU A N 1
ATOM 763 C CA . LEU A 1 94 ? -2.780 -2.772 1.293 1.00 98.88 94 LEU A CA 1
ATOM 764 C C . LEU A 1 94 ? -1.874 -2.167 0.223 1.00 98.88 94 LEU A C 1
ATOM 766 O O . LEU A 1 94 ? -2.230 -2.187 -0.952 1.00 98.88 94 LEU A O 1
ATOM 770 N N . ASP A 1 95 ? -0.709 -1.673 0.621 1.00 98.81 95 ASP A N 1
ATOM 771 C CA . ASP A 1 95 ? 0.370 -1.349 -0.306 1.00 98.81 95 ASP A CA 1
ATOM 772 C C . ASP A 1 95 ? 1.341 -2.529 -0.402 1.00 98.81 95 ASP A C 1
ATOM 774 O O . ASP A 1 95 ? 1.973 -2.941 0.583 1.00 98.81 95 ASP A O 1
ATOM 778 N N . THR A 1 96 ? 1.453 -3.091 -1.604 1.00 98.88 96 THR A N 1
ATOM 779 C CA . THR A 1 96 ? 2.253 -4.292 -1.838 1.00 98.88 96 THR A CA 1
ATOM 780 C C . THR A 1 96 ? 3.755 -4.023 -1.870 1.00 98.88 96 THR A C 1
ATOM 782 O O . THR A 1 96 ? 4.518 -4.844 -1.350 1.00 98.88 96 THR A O 1
ATOM 785 N N . THR A 1 97 ? 4.214 -2.893 -2.418 1.00 98.75 97 THR A N 1
ATOM 786 C CA . THR A 1 97 ? 5.654 -2.591 -2.452 1.00 98.75 97 THR A CA 1
ATOM 787 C C . THR A 1 97 ? 6.184 -2.262 -1.060 1.00 98.75 97 THR A C 1
ATOM 789 O O . THR A 1 97 ? 7.286 -2.694 -0.709 1.00 98.75 97 THR A O 1
ATOM 792 N N . HIS A 1 98 ? 5.385 -1.599 -0.220 1.00 98.75 98 HIS A N 1
ATOM 793 C CA . HIS A 1 98 ? 5.736 -1.303 1.164 1.00 98.75 98 HIS A CA 1
ATOM 794 C C . HIS A 1 98 ? 6.000 -2.591 1.954 1.00 98.75 98 HIS A C 1
ATOM 796 O O . HIS A 1 98 ? 6.991 -2.673 2.681 1.00 98.75 98 HIS A O 1
ATOM 802 N N . LEU A 1 99 ? 5.192 -3.642 1.769 1.00 98.75 99 LEU A N 1
ATOM 803 C CA . LEU A 1 99 ? 5.475 -4.970 2.337 1.00 98.75 99 LEU A CA 1
ATOM 804 C C . LEU A 1 99 ? 6.767 -5.578 1.775 1.00 98.75 99 LEU A C 1
ATOM 806 O O . LEU A 1 99 ? 7.572 -6.129 2.533 1.00 98.75 99 LEU A O 1
ATOM 810 N N . GLY A 1 100 ? 7.005 -5.415 0.471 1.00 98.38 100 GLY A N 1
ATOM 811 C CA . GLY A 1 100 ? 8.237 -5.840 -0.194 1.00 98.38 100 GLY A CA 1
ATOM 812 C C . GLY A 1 100 ? 9.497 -5.250 0.440 1.00 98.38 100 GLY A C 1
ATOM 813 O O . GLY A 1 100 ? 10.464 -5.978 0.673 1.00 98.38 100 GLY A O 1
ATOM 814 N N . THR A 1 101 ? 9.468 -3.976 0.844 1.00 98.38 101 THR A N 1
ATOM 815 C CA . THR A 1 101 ? 10.607 -3.340 1.533 1.00 98.38 101 THR A CA 1
ATOM 816 C C . THR A 1 101 ? 10.958 -3.991 2.878 1.00 98.38 101 THR A C 1
ATOM 818 O O . THR A 1 101 ? 12.119 -3.963 3.308 1.00 98.38 101 THR A O 1
ATOM 821 N N . TRP A 1 102 ? 9.979 -4.625 3.530 1.00 98.12 102 TRP A N 1
ATOM 822 C CA . TRP A 1 102 ? 10.146 -5.394 4.763 1.00 98.12 102 TRP A CA 1
ATOM 823 C C . TRP A 1 102 ? 10.470 -6.872 4.522 1.00 98.12 102 TRP A C 1
ATOM 825 O O . TRP A 1 102 ? 10.819 -7.577 5.471 1.00 98.12 102 TRP A O 1
ATOM 835 N N . GLY A 1 103 ? 10.408 -7.338 3.272 1.00 97.81 103 GLY A N 1
ATOM 836 C CA . GLY A 1 103 ? 10.528 -8.752 2.919 1.00 97.81 103 GLY A CA 1
ATOM 837 C C . GLY A 1 103 ? 9.305 -9.576 3.331 1.00 97.81 103 GLY A C 1
ATOM 838 O O . GLY A 1 103 ? 9.451 -10.753 3.652 1.00 97.81 103 GLY A O 1
ATOM 839 N N . LEU A 1 104 ? 8.124 -8.955 3.383 1.00 98.50 104 LEU A N 1
ATOM 840 C CA . LEU A 1 104 ? 6.858 -9.614 3.710 1.00 98.50 104 LEU A CA 1
ATOM 841 C C . LEU A 1 104 ? 6.112 -10.005 2.430 1.00 98.50 104 LEU A C 1
ATOM 843 O O . LEU A 1 104 ? 6.164 -9.280 1.439 1.00 98.50 104 LEU A O 1
ATOM 847 N N . ASP A 1 105 ? 5.414 -11.144 2.461 1.00 98.44 105 ASP A N 1
ATOM 848 C CA . ASP A 1 105 ? 4.580 -11.607 1.346 1.00 98.44 105 ASP A CA 1
ATOM 849 C C . ASP A 1 105 ? 3.221 -10.875 1.371 1.00 98.44 105 ASP A C 1
ATOM 851 O O . ASP A 1 105 ? 2.489 -10.999 2.362 1.00 98.44 105 ASP A O 1
ATOM 855 N N . PRO A 1 106 ? 2.849 -10.134 0.308 1.00 98.69 106 PRO A N 1
ATOM 856 C CA . PRO A 1 106 ? 1.540 -9.498 0.206 1.00 98.69 106 PRO A CA 1
ATOM 857 C C . PRO A 1 106 ? 0.358 -10.457 0.352 1.00 98.69 106 PRO A C 1
ATOM 859 O O . PRO A 1 106 ? -0.665 -10.062 0.907 1.00 98.69 106 PRO A O 1
ATOM 862 N N . LEU A 1 107 ? 0.489 -11.711 -0.098 1.00 98.69 107 LEU A N 1
ATOM 863 C CA . LEU A 1 107 ? -0.571 -12.706 0.060 1.00 98.69 107 LEU A CA 1
ATOM 864 C C . LEU A 1 107 ? -0.778 -13.068 1.533 1.00 98.69 107 LEU A C 1
ATOM 866 O O . LEU A 1 107 ? -1.915 -13.092 1.992 1.00 98.69 107 LEU A O 1
ATOM 870 N N . GLU A 1 108 ? 0.302 -13.284 2.290 1.00 98.62 108 GLU A N 1
ATOM 871 C CA . GLU A 1 108 ? 0.193 -13.567 3.727 1.00 98.62 108 GLU A CA 1
ATOM 872 C C . GLU A 1 108 ? -0.463 -12.393 4.465 1.00 98.62 108 GLU A C 1
ATOM 874 O O . GLU A 1 108 ? -1.325 -12.593 5.323 1.00 98.62 108 GLU A O 1
ATOM 879 N N . ALA A 1 109 ? -0.062 -11.162 4.138 1.00 98.69 109 ALA A N 1
ATOM 880 C CA . ALA A 1 109 ? -0.669 -9.972 4.720 1.00 98.69 109 ALA A CA 1
ATOM 881 C C . ALA A 1 109 ? -2.166 -9.891 4.392 1.00 98.69 109 ALA A C 1
ATOM 883 O O . ALA A 1 109 ? -2.977 -9.708 5.298 1.00 98.69 109 ALA A O 1
ATOM 884 N N . TYR A 1 110 ? -2.545 -10.101 3.128 1.00 98.75 110 TYR A N 1
ATOM 885 C CA . TYR A 1 110 ? -3.944 -10.124 2.706 1.00 98.75 110 TYR A CA 1
ATOM 886 C C . TYR A 1 110 ? -4.759 -11.197 3.437 1.00 98.75 110 TYR A C 1
ATOM 888 O O . TYR A 1 110 ? -5.845 -10.898 3.924 1.00 98.75 110 TYR A O 1
ATOM 896 N N . GLU A 1 111 ? -4.238 -12.415 3.589 1.00 98.25 111 GLU A N 1
ATOM 897 C CA . GLU A 1 111 ? -4.925 -13.496 4.308 1.00 98.25 111 GLU A CA 1
ATOM 898 C C . GLU A 1 111 ? -5.161 -13.165 5.787 1.00 98.25 111 GLU A C 1
ATOM 900 O O . GLU A 1 111 ? -6.214 -13.492 6.335 1.00 98.25 111 GLU A O 1
ATOM 905 N N . ARG A 1 112 ? -4.204 -12.491 6.435 1.00 98.12 112 ARG A N 1
ATOM 906 C CA . ARG A 1 112 ? -4.323 -12.073 7.840 1.00 98.12 112 ARG A CA 1
ATOM 907 C C . ARG A 1 112 ? -5.240 -10.872 8.032 1.00 98.12 112 ARG A C 1
ATOM 909 O O . ARG A 1 112 ? -5.993 -10.814 9.001 1.00 98.12 112 ARG A O 1
ATOM 916 N N . TRP A 1 113 ? -5.175 -9.896 7.131 1.00 98.44 113 TRP A N 1
ATOM 917 C CA . TRP A 1 113 ? -5.982 -8.676 7.217 1.00 98.44 113 TRP A CA 1
ATOM 918 C C . TRP A 1 113 ? -7.415 -8.912 6.726 1.00 98.44 113 TRP A C 1
ATOM 920 O O . TRP A 1 113 ? -8.361 -8.297 7.226 1.00 98.44 113 TRP A O 1
ATOM 930 N N . GLY A 1 114 ? -7.584 -9.834 5.780 1.00 97.12 114 GLY A N 1
ATOM 931 C CA . GLY A 1 114 ? -8.852 -10.340 5.276 1.00 97.12 114 GLY A CA 1
ATOM 932 C C . GLY A 1 114 ? -9.792 -9.235 4.804 1.00 97.12 114 GLY A C 1
ATOM 933 O O . GLY A 1 114 ? -9.414 -8.311 4.085 1.00 97.12 114 GLY A O 1
ATOM 934 N N . GLN A 1 115 ? -11.039 -9.300 5.273 1.00 97.06 115 GLN A N 1
ATOM 935 C CA . GLN A 1 115 ? -12.115 -8.374 4.899 1.00 97.06 115 GLN A CA 1
ATOM 936 C C . GLN A 1 115 ? -11.848 -6.908 5.281 1.00 97.06 115 GLN A C 1
ATOM 938 O O . GLN A 1 115 ? -12.617 -6.029 4.884 1.00 97.06 115 GLN A O 1
ATOM 943 N N . ARG A 1 116 ? -10.787 -6.622 6.049 1.00 97.94 116 ARG A N 1
ATOM 944 C CA . ARG A 1 116 ? -10.360 -5.256 6.383 1.00 97.94 116 ARG A CA 1
ATOM 945 C C . ARG A 1 116 ? -9.647 -4.562 5.237 1.00 97.94 116 ARG A C 1
ATOM 947 O O . ARG A 1 116 ? -9.593 -3.339 5.239 1.00 97.94 116 ARG A O 1
ATOM 954 N N . VAL A 1 117 ? -9.114 -5.298 4.265 1.00 98.62 117 VAL A N 1
ATOM 955 C CA . VAL A 1 117 ? -8.522 -4.687 3.073 1.00 98.62 117 VAL A CA 1
ATOM 956 C C . VAL A 1 117 ? -9.653 -4.063 2.258 1.00 98.62 117 VAL A C 1
ATOM 958 O O . VAL A 1 117 ? -10.509 -4.765 1.727 1.00 98.62 117 VAL A O 1
ATOM 961 N N . LYS A 1 118 ? -9.694 -2.730 2.206 1.00 98.19 118 LYS A N 1
ATOM 962 C CA . LYS A 1 118 ? -10.731 -1.940 1.515 1.00 98.19 118 LYS A CA 1
ATOM 963 C C . LYS A 1 118 ? -10.191 -1.170 0.317 1.00 98.19 118 LYS A C 1
ATOM 965 O O . LYS A 1 118 ? -10.969 -0.642 -0.468 1.00 98.19 118 LYS A O 1
ATOM 970 N N . HIS A 1 119 ? -8.873 -1.113 0.177 1.00 98.69 119 HIS A N 1
ATOM 971 C CA . HIS A 1 119 ? -8.199 -0.581 -0.995 1.00 98.69 119 HIS A CA 1
ATOM 972 C C . HIS A 1 119 ? -6.850 -1.278 -1.176 1.00 98.69 119 HIS A C 1
ATOM 974 O O . HIS A 1 119 ? -6.288 -1.786 -0.202 1.00 98.69 119 HIS A O 1
ATOM 980 N N . VAL A 1 120 ? -6.333 -1.301 -2.402 1.00 98.81 120 VAL A N 1
ATOM 981 C CA . VAL A 1 120 ? -4.994 -1.820 -2.694 1.00 98.81 120 VAL A CA 1
ATOM 982 C C . VAL A 1 120 ? -4.226 -0.830 -3.555 1.00 98.81 120 VAL A C 1
ATOM 984 O O . VAL A 1 120 ? -4.701 -0.439 -4.623 1.00 98.81 120 VAL A O 1
ATOM 987 N N . HIS A 1 121 ? -3.021 -0.495 -3.111 1.00 98.88 121 HIS A N 1
ATOM 988 C CA . HIS A 1 121 ? -1.967 0.071 -3.937 1.00 98.88 121 HIS A CA 1
ATOM 989 C C . HIS A 1 121 ? -1.097 -1.075 -4.450 1.00 98.88 121 HIS A C 1
ATOM 991 O O . HIS A 1 121 ? -0.378 -1.740 -3.703 1.00 98.88 121 HIS A O 1
ATOM 997 N N . LEU A 1 122 ? -1.237 -1.365 -5.741 1.00 98.88 122 LEU A N 1
ATOM 998 C CA . LEU A 1 122 ? -0.600 -2.496 -6.388 1.00 98.88 122 LEU A CA 1
ATOM 999 C C . LEU A 1 122 ? 0.633 -2.038 -7.157 1.00 98.88 122 LEU A C 1
ATOM 1001 O O . LEU A 1 122 ? 0.548 -1.353 -8.179 1.00 98.88 122 LEU A O 1
ATOM 1005 N N . SER A 1 123 ? 1.782 -2.491 -6.686 1.00 98.81 123 SER A N 1
ATOM 1006 C CA . SER A 1 123 ? 3.067 -2.326 -7.350 1.00 98.81 123 SER A CA 1
ATOM 1007 C C . SER A 1 123 ? 4.063 -3.375 -6.875 1.00 98.81 123 SER A C 1
ATOM 1009 O O . SER A 1 123 ? 3.928 -3.965 -5.799 1.00 98.81 123 SER A O 1
ATOM 1011 N N . ASN A 1 124 ? 5.045 -3.674 -7.715 1.00 98.81 124 ASN A N 1
ATOM 1012 C CA . ASN A 1 124 ? 6.063 -4.658 -7.391 1.00 98.81 124 ASN A CA 1
ATOM 1013 C C . ASN A 1 124 ? 7.286 -3.986 -6.753 1.00 98.81 124 ASN A C 1
ATOM 1015 O O . ASN A 1 124 ? 7.444 -2.766 -6.769 1.00 98.81 124 ASN A O 1
ATOM 1019 N N . TYR A 1 125 ? 8.153 -4.815 -6.193 1.00 98.69 125 TYR A N 1
ATOM 1020 C CA . TYR A 1 125 ? 9.389 -4.429 -5.542 1.00 98.69 125 TYR A CA 1
ATOM 1021 C C . TYR A 1 125 ? 10.522 -5.270 -6.123 1.00 98.69 125 TYR A C 1
ATOM 1023 O O . TYR A 1 125 ? 10.378 -6.483 -6.266 1.00 98.69 125 TYR A O 1
ATOM 1031 N N . ASN A 1 126 ? 11.657 -4.658 -6.449 1.00 97.56 126 ASN A N 1
ATOM 1032 C CA . ASN A 1 126 ? 12.849 -5.369 -6.941 1.00 97.56 126 ASN A CA 1
ATOM 1033 C C . ASN A 1 126 ? 14.146 -4.924 -6.240 1.00 97.56 126 ASN A C 1
ATOM 1035 O O . ASN A 1 126 ? 15.245 -5.231 -6.697 1.00 97.56 126 ASN A O 1
ATOM 1039 N N . GLY A 1 127 ? 14.013 -4.195 -5.131 1.00 96.25 127 GLY A N 1
ATOM 1040 C CA . GLY A 1 127 ? 15.077 -3.382 -4.540 1.00 96.25 127 GLY A CA 1
ATOM 1041 C C . GLY A 1 127 ? 14.664 -1.912 -4.485 1.00 96.25 127 GLY A C 1
ATOM 1042 O O . GLY A 1 127 ? 14.893 -1.264 -3.458 1.00 96.25 127 GLY A O 1
ATOM 1043 N N . ASP A 1 128 ? 13.962 -1.468 -5.531 1.00 97.00 128 ASP A N 1
ATOM 1044 C CA . ASP A 1 128 ? 13.279 -0.182 -5.630 1.00 97.00 128 ASP A CA 1
ATOM 1045 C C . ASP A 1 128 ? 11.766 -0.353 -5.459 1.00 97.00 128 ASP A C 1
ATOM 1047 O O . ASP A 1 128 ? 11.194 -1.390 -5.813 1.00 97.00 128 ASP A O 1
ATOM 1051 N N . GLU A 1 129 ? 11.127 0.666 -4.887 1.00 98.12 129 GLU A N 1
ATOM 1052 C CA . GLU A 1 129 ? 9.685 0.685 -4.643 1.00 98.12 129 GLU A CA 1
ATOM 1053 C C . GLU A 1 129 ? 8.889 1.032 -5.906 1.00 98.12 129 GLU A C 1
ATOM 1055 O O . GLU A 1 129 ? 9.434 1.539 -6.893 1.00 98.12 129 GLU A O 1
ATOM 1060 N N . HIS A 1 130 ? 7.587 0.754 -5.861 1.00 98.44 130 HIS A N 1
ATOM 1061 C CA . HIS A 1 130 ? 6.591 1.195 -6.838 1.00 98.44 130 HIS A CA 1
ATOM 1062 C C . HIS A 1 130 ? 6.939 0.816 -8.290 1.00 98.44 130 HIS A C 1
ATOM 1064 O O . HIS A 1 130 ? 6.781 1.610 -9.224 1.00 98.44 130 HIS A O 1
ATOM 1070 N N . GLN A 1 131 ? 7.446 -0.404 -8.489 1.00 98.75 131 GLN A N 1
ATOM 1071 C CA . GLN A 1 131 ? 7.713 -0.959 -9.815 1.00 98.75 131 GLN A CA 1
ATOM 1072 C C . GLN A 1 131 ? 6.431 -1.496 -10.451 1.00 98.75 131 GLN A C 1
ATOM 1074 O O . GLN A 1 131 ? 5.439 -1.771 -9.772 1.00 98.75 131 GLN A O 1
ATOM 1079 N N . ARG A 1 132 ? 6.436 -1.673 -11.777 1.00 98.62 132 ARG A N 1
ATOM 1080 C CA . ARG A 1 132 ? 5.281 -2.248 -12.485 1.00 98.62 132 ARG A CA 1
ATOM 1081 C C . ARG A 1 132 ? 4.951 -3.648 -11.945 1.00 98.62 132 ARG A C 1
ATOM 1083 O O . ARG A 1 132 ? 5.881 -4.358 -11.563 1.00 98.62 132 ARG A O 1
ATOM 1090 N N . PRO A 1 133 ? 3.673 -4.070 -11.922 1.00 98.50 133 PRO A N 1
ATOM 1091 C CA . PRO A 1 133 ? 3.258 -5.334 -11.312 1.00 98.50 133 PRO A CA 1
ATOM 1092 C C . PRO A 1 133 ? 4.030 -6.566 -11.796 1.00 98.50 133 PRO A C 1
ATOM 1094 O O . PRO A 1 133 ? 4.334 -7.454 -11.007 1.00 98.50 133 PRO A O 1
ATOM 1097 N N . GLU A 1 134 ? 4.392 -6.603 -13.075 1.00 98.06 134 GLU A N 1
ATOM 1098 C CA . GLU A 1 134 ? 5.148 -7.686 -13.705 1.00 98.06 134 GLU A CA 1
ATOM 1099 C C . GLU A 1 134 ? 6.671 -7.602 -13.497 1.00 98.06 134 GLU A C 1
ATOM 1101 O O . GLU A 1 134 ? 7.391 -8.517 -13.891 1.00 98.06 134 GLU A O 1
ATOM 1106 N N . ASN A 1 135 ? 7.175 -6.514 -12.907 1.00 97.94 135 ASN A N 1
ATOM 1107 C CA . ASN A 1 135 ? 8.601 -6.233 -12.757 1.00 97.94 135 ASN A CA 1
ATOM 1108 C C . ASN A 1 135 ? 9.027 -6.207 -11.284 1.00 97.94 135 ASN A C 1
ATOM 1110 O O . ASN A 1 135 ? 9.193 -5.146 -10.683 1.00 97.94 135 ASN A O 1
ATOM 1114 N N . GLY A 1 136 ? 9.242 -7.384 -10.707 1.00 97.88 136 GLY A N 1
ATOM 1115 C CA . GLY A 1 136 ? 9.846 -7.510 -9.388 1.00 97.88 136 GLY A CA 1
ATOM 1116 C C . GLY A 1 136 ? 9.734 -8.911 -8.815 1.00 97.88 136 GLY A C 1
ATOM 1117 O O . GLY A 1 136 ? 9.574 -9.882 -9.552 1.00 97.88 136 GLY A O 1
ATOM 1118 N N . ILE A 1 137 ? 9.872 -9.012 -7.496 1.00 98.38 137 ILE A N 1
ATOM 1119 C CA . ILE A 1 137 ? 9.959 -10.290 -6.779 1.00 98.38 137 ILE A CA 1
ATOM 1120 C C . ILE A 1 137 ? 8.667 -10.676 -6.052 1.00 98.38 137 ILE A C 1
ATOM 1122 O O . ILE A 1 137 ? 8.562 -11.791 -5.543 1.00 98.38 137 ILE A O 1
ATOM 1126 N N . LEU A 1 138 ? 7.685 -9.776 -5.972 1.00 98.75 138 LEU A N 1
ATOM 1127 C CA . LEU A 1 138 ? 6.406 -10.051 -5.326 1.00 98.75 138 LEU A CA 1
ATOM 1128 C C . LEU A 1 138 ? 5.513 -10.873 -6.261 1.00 98.75 138 LEU A C 1
ATOM 1130 O O . LEU A 1 138 ? 5.361 -10.544 -7.439 1.00 98.75 138 LEU A O 1
ATOM 1134 N N . ARG A 1 139 ? 4.884 -11.921 -5.717 1.00 98.06 139 ARG A N 1
ATOM 1135 C CA . ARG A 1 139 ? 3.935 -12.799 -6.427 1.00 98.06 139 ARG A CA 1
ATOM 1136 C C . ARG A 1 139 ? 2.544 -12.162 -6.502 1.00 98.06 139 ARG A C 1
ATOM 1138 O O . ARG A 1 139 ? 1.586 -12.642 -5.895 1.00 98.06 139 ARG A O 1
ATOM 1145 N N . LEU A 1 140 ? 2.461 -11.016 -7.178 1.00 98.75 140 LEU A N 1
ATOM 1146 C CA . LEU A 1 140 ? 1.236 -10.213 -7.248 1.00 98.75 140 LEU A CA 1
ATOM 1147 C C . LEU A 1 140 ? 0.117 -10.915 -8.021 1.00 98.75 140 LEU A C 1
ATOM 1149 O O . LEU A 1 140 ? -1.050 -10.719 -7.704 1.00 98.75 140 LEU A O 1
ATOM 1153 N N . ASP A 1 141 ? 0.459 -11.763 -8.987 1.00 98.19 141 ASP A N 1
ATOM 1154 C CA . ASP A 1 141 ? -0.484 -12.661 -9.650 1.00 98.19 141 ASP A CA 1
ATOM 1155 C C . ASP A 1 141 ? -1.223 -13.554 -8.647 1.00 98.19 141 ASP A C 1
ATOM 1157 O O . ASP A 1 141 ? -2.447 -13.584 -8.638 1.00 98.19 141 ASP A O 1
ATOM 1161 N N . THR A 1 142 ? -0.494 -14.197 -7.736 1.00 98.38 142 THR A N 1
ATOM 1162 C CA . THR A 1 142 ? -1.072 -15.094 -6.728 1.00 98.38 142 THR A CA 1
ATOM 1163 C C . THR A 1 142 ? -1.972 -14.326 -5.756 1.00 98.38 142 THR A C 1
ATOM 1165 O O . THR A 1 142 ? -3.054 -14.803 -5.410 1.00 98.38 142 THR A O 1
ATOM 1168 N N . LEU A 1 143 ? -1.557 -13.120 -5.347 1.00 98.75 143 LEU A N 1
ATOM 1169 C CA . LEU A 1 143 ? -2.396 -12.219 -4.553 1.00 98.75 143 LEU A CA 1
ATOM 1170 C C . LEU A 1 143 ? -3.702 -11.893 -5.291 1.00 98.75 143 LEU A C 1
ATOM 1172 O O . LEU A 1 143 ? -4.777 -12.076 -4.728 1.00 98.75 143 LEU A O 1
ATOM 1176 N N . LEU A 1 144 ? -3.622 -11.448 -6.548 1.00 98.75 144 LEU A N 1
ATOM 1177 C CA . LEU A 1 144 ? -4.792 -11.075 -7.346 1.00 98.75 144 LEU A CA 1
ATOM 1178 C C . LEU A 1 144 ? -5.739 -12.259 -7.575 1.00 98.75 144 LEU A C 1
ATOM 1180 O O . LEU A 1 144 ? -6.948 -12.099 -7.409 1.00 98.75 144 LEU A O 1
ATOM 1184 N N . SER A 1 145 ? -5.209 -13.447 -7.891 1.00 98.38 145 SER A N 1
ATOM 1185 C CA . SER A 1 145 ? -6.009 -14.672 -8.021 1.00 98.38 145 SER A CA 1
ATOM 1186 C C . SER A 1 145 ? -6.757 -14.982 -6.727 1.00 98.38 145 SER A C 1
ATOM 1188 O O . SER A 1 145 ? -7.950 -15.286 -6.758 1.00 98.38 145 SER A O 1
ATOM 1190 N N . ARG A 1 146 ? -6.081 -14.869 -5.574 1.00 98.50 146 ARG A N 1
ATOM 1191 C CA . ARG A 1 146 ? -6.716 -15.100 -4.274 1.00 98.50 146 ARG A CA 1
ATOM 1192 C C . ARG A 1 146 ? -7.788 -14.055 -3.972 1.00 98.50 146 ARG A C 1
ATOM 1194 O O . ARG A 1 146 ? -8.886 -14.425 -3.576 1.00 98.50 146 ARG A O 1
ATOM 1201 N N . MET A 1 147 ? -7.502 -12.776 -4.194 1.00 98.44 147 MET A N 1
ATOM 1202 C CA . MET A 1 147 ? -8.473 -11.697 -3.997 1.00 98.44 147 MET A CA 1
ATOM 1203 C C . MET A 1 147 ? -9.728 -11.896 -4.857 1.00 98.44 147 MET A C 1
ATOM 1205 O O . MET A 1 147 ? -10.840 -11.676 -4.380 1.00 98.44 147 MET A O 1
ATOM 1209 N N . ALA A 1 148 ? -9.566 -12.341 -6.107 1.00 97.94 148 ALA A N 1
ATOM 1210 C CA . ALA A 1 148 ? -10.689 -12.666 -6.981 1.00 97.94 148 ALA A CA 1
ATOM 1211 C C . ALA A 1 148 ? -11.499 -13.863 -6.457 1.00 97.94 148 ALA A C 1
ATOM 1213 O O . ALA A 1 148 ? -12.726 -13.784 -6.403 1.00 97.94 148 ALA A O 1
ATOM 1214 N N . ALA A 1 149 ? -10.830 -14.934 -6.016 1.00 97.75 149 ALA A N 1
ATOM 1215 C CA . ALA A 1 149 ? -11.482 -16.103 -5.421 1.00 97.75 149 ALA A CA 1
ATOM 1216 C C . ALA A 1 149 ? -12.263 -15.758 -4.138 1.00 97.75 149 ALA A C 1
ATOM 1218 O O . ALA A 1 149 ? -13.350 -16.289 -3.918 1.00 97.75 149 ALA A O 1
ATOM 1219 N N . ASP A 1 150 ? -11.748 -14.823 -3.337 1.00 98.00 150 ASP A N 1
ATOM 1220 C CA . ASP A 1 150 ? -12.396 -14.324 -2.120 1.00 98.00 150 ASP A CA 1
ATOM 1221 C C . ASP A 1 150 ? -13.514 -13.295 -2.412 1.00 98.00 150 ASP A C 1
ATOM 1223 O O . ASP A 1 150 ? -14.160 -12.799 -1.486 1.00 98.00 150 ASP A O 1
ATOM 1227 N N . GLY A 1 151 ? -13.766 -12.963 -3.686 1.00 97.44 151 GLY A N 1
ATOM 1228 C CA . GLY A 1 151 ? -14.819 -12.032 -4.098 1.00 97.44 151 GLY A CA 1
ATOM 1229 C C . GLY A 1 151 ? -14.523 -10.571 -3.753 1.00 97.44 151 GLY A C 1
ATOM 1230 O O . GLY A 1 151 ? -15.445 -9.807 -3.459 1.00 97.44 151 GLY A O 1
ATOM 1231 N N . TYR A 1 152 ? -13.249 -10.168 -3.755 1.00 97.81 152 TYR A N 1
ATOM 1232 C CA . TYR A 1 152 ? -12.848 -8.794 -3.458 1.00 97.81 152 TYR A CA 1
ATOM 1233 C C . TYR A 1 152 ? -13.526 -7.788 -4.399 1.00 97.81 152 TYR A C 1
ATOM 1235 O O . TYR A 1 152 ? -13.325 -7.814 -5.612 1.00 97.81 152 TYR A O 1
ATOM 1243 N N . ALA A 1 153 ? -14.309 -6.874 -3.823 1.00 95.75 153 ALA A N 1
ATOM 1244 C CA . ALA A 1 153 ? -15.175 -5.958 -4.569 1.00 95.75 153 ALA A CA 1
ATOM 1245 C C . ALA A 1 153 ? -14.749 -4.479 -4.487 1.00 95.75 153 ALA A C 1
ATOM 1247 O O . ALA A 1 153 ? -15.475 -3.602 -4.958 1.00 95.75 153 ALA A O 1
ATOM 1248 N N . TYR A 1 154 ? -13.603 -4.180 -3.870 1.00 97.19 154 TYR A N 1
ATOM 1249 C CA . TYR A 1 154 ? -13.097 -2.811 -3.749 1.00 97.19 154 TYR A CA 1
ATOM 1250 C C . TYR A 1 154 ? -12.073 -2.476 -4.844 1.00 97.19 154 TYR A C 1
ATOM 1252 O O . TYR A 1 154 ? -11.701 -3.318 -5.660 1.00 97.19 154 TYR A O 1
ATOM 1260 N N . SER A 1 155 ? -11.632 -1.219 -4.899 1.00 96.12 155 SER A N 1
ATOM 1261 C CA . SER A 1 155 ? -10.706 -0.751 -5.930 1.00 96.12 155 SER A CA 1
ATOM 1262 C C . SER A 1 155 ? -9.266 -1.198 -5.675 1.00 96.12 155 SER A C 1
ATOM 1264 O O . SER A 1 155 ? -8.773 -1.165 -4.547 1.00 96.12 155 SER A O 1
ATOM 1266 N N . ILE A 1 156 ? -8.583 -1.533 -6.769 1.00 98.25 156 ILE A N 1
ATOM 1267 C CA . ILE A 1 156 ? -7.140 -1.763 -6.840 1.00 98.25 156 ILE A CA 1
ATOM 1268 C C . ILE A 1 156 ? -6.567 -0.695 -7.774 1.00 98.25 156 ILE A C 1
ATOM 1270 O O . ILE A 1 156 ? -7.011 -0.577 -8.918 1.00 98.25 156 ILE A O 1
ATOM 1274 N N . SER A 1 157 ? -5.604 0.082 -7.289 1.00 98.12 157 SER A N 1
ATOM 1275 C CA . SER A 1 157 ? -4.916 1.131 -8.046 1.00 98.12 157 SER A CA 1
ATOM 1276 C C . SER A 1 157 ? -3.486 0.701 -8.345 1.00 98.12 157 SER A C 1
ATOM 1278 O O . SER A 1 157 ? -2.827 0.124 -7.486 1.00 98.12 157 SER A O 1
ATOM 1280 N N . LEU A 1 158 ? -2.979 1.008 -9.540 1.00 98.25 158 LEU A N 1
ATOM 1281 C CA . LEU A 1 158 ? -1.542 0.919 -9.798 1.00 98.25 158 LEU A CA 1
ATOM 1282 C C . LEU A 1 158 ? -0.864 2.163 -9.217 1.00 98.25 158 LEU A C 1
ATOM 1284 O O . LEU A 1 158 ? -1.139 3.268 -9.682 1.00 98.25 158 LEU A O 1
ATOM 1288 N N . GLU A 1 159 ? 0.025 1.987 -8.242 1.00 98.12 159 GLU A N 1
ATOM 1289 C CA . GLU A 1 159 ? 0.822 3.081 -7.673 1.00 98.12 159 GLU A CA 1
ATOM 1290 C C . GLU A 1 159 ? 2.290 2.902 -8.053 1.00 98.12 159 GLU A C 1
ATOM 1292 O O . GLU A 1 159 ? 3.000 2.072 -7.491 1.00 98.12 159 GLU A O 1
ATOM 1297 N N . LEU A 1 160 ? 2.736 3.656 -9.057 1.00 98.19 160 LEU A N 1
ATOM 1298 C CA . LEU A 1 160 ? 4.019 3.434 -9.717 1.00 98.19 160 LEU A CA 1
ATOM 1299 C C . LEU A 1 160 ? 4.910 4.667 -9.619 1.00 98.19 160 LEU A C 1
ATOM 1301 O O . LEU A 1 160 ? 4.457 5.796 -9.818 1.00 98.19 160 LEU A O 1
ATOM 1305 N N . HIS A 1 161 ? 6.209 4.454 -9.414 1.00 97.19 161 HIS A N 1
ATOM 1306 C CA . HIS A 1 161 ? 7.175 5.526 -9.576 1.00 97.19 161 HIS A CA 1
ATOM 1307 C C . HIS A 1 161 ? 7.237 5.951 -11.050 1.00 97.19 161 HIS A C 1
ATOM 1309 O O . HIS A 1 161 ? 7.249 5.090 -11.934 1.00 97.19 161 HIS A O 1
ATOM 1315 N N . PRO A 1 162 ? 7.379 7.257 -11.350 1.00 96.44 162 PRO A N 1
ATOM 1316 C CA . PRO A 1 162 ? 7.493 7.732 -12.729 1.00 96.44 162 PRO A CA 1
ATOM 1317 C C . PRO A 1 162 ? 8.606 7.031 -13.526 1.00 96.44 162 PRO A C 1
ATOM 1319 O O . PRO A 1 162 ? 8.435 6.737 -14.705 1.00 96.44 162 PRO A O 1
ATOM 1322 N N . GLY A 1 163 ? 9.724 6.683 -12.876 1.00 96.44 163 GLY A N 1
ATOM 1323 C CA . GLY A 1 163 ? 10.814 5.930 -13.508 1.00 96.44 163 GLY A CA 1
ATOM 1324 C C . GLY A 1 163 ? 10.405 4.529 -13.982 1.00 96.44 163 GLY A C 1
ATOM 1325 O O . GLY A 1 163 ? 10.827 4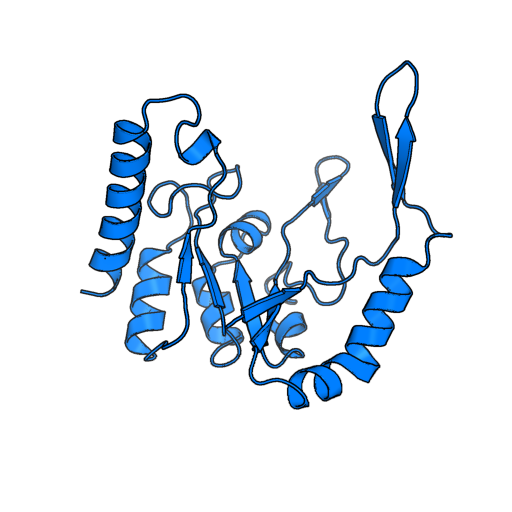.106 -15.055 1.00 96.44 163 GLY A O 1
ATOM 1326 N N . ALA A 1 164 ? 9.516 3.841 -13.257 1.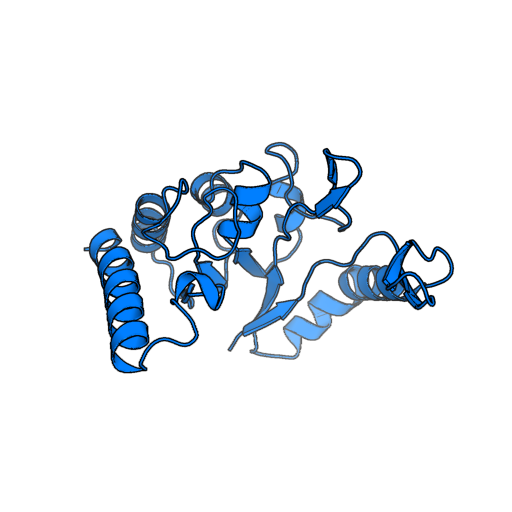00 96.88 164 ALA A N 1
ATOM 1327 C CA . ALA A 1 164 ? 8.978 2.540 -13.665 1.00 96.88 164 ALA A CA 1
ATOM 1328 C C . ALA A 1 164 ? 8.074 2.637 -14.911 1.00 96.88 164 ALA A C 1
ATOM 1330 O O . ALA A 1 164 ? 7.807 1.628 -15.570 1.00 96.88 164 ALA A O 1
ATOM 1331 N N . LEU A 1 165 ? 7.626 3.848 -15.250 1.00 97.06 165 LEU A N 1
ATOM 1332 C CA . LEU A 1 165 ? 6.876 4.177 -16.461 1.00 97.06 165 LEU A CA 1
ATOM 1333 C C . LEU A 1 165 ? 7.737 4.863 -17.530 1.00 97.06 165 LEU A C 1
ATOM 1335 O O . LEU A 1 165 ? 7.188 5.390 -18.491 1.00 97.06 165 LEU A O 1
ATOM 1339 N N . GLU A 1 166 ? 9.066 4.859 -17.378 1.00 96.38 166 GLU A N 1
ATOM 1340 C CA . GLU A 1 166 ? 9.990 5.532 -18.300 1.00 96.38 166 GLU A CA 1
ATOM 1341 C C . GLU A 1 166 ? 9.633 7.021 -18.485 1.00 96.38 166 GLU A C 1
ATOM 1343 O O . GLU A 1 166 ? 9.665 7.549 -19.596 1.00 96.38 166 GLU A O 1
ATOM 1348 N N . ALA A 1 167 ? 9.252 7.707 -17.398 1.00 93.25 167 ALA A N 1
ATOM 1349 C CA . ALA A 1 167 ? 8.848 9.110 -17.446 1.00 93.25 167 ALA A CA 1
ATOM 1350 C C . ALA A 1 167 ? 9.867 9.982 -18.202 1.00 93.25 167 ALA A C 1
ATOM 1352 O O . ALA A 1 167 ? 11.067 9.950 -17.927 1.00 93.25 167 ALA A O 1
ATOM 1353 N N . GLY A 1 168 ? 9.361 10.765 -19.159 1.00 95.31 168 GLY A N 1
ATOM 1354 C CA . GLY A 1 168 ? 10.160 11.484 -20.157 1.00 95.31 168 GLY A CA 1
ATOM 1355 C C . GLY A 1 168 ? 10.142 10.831 -21.545 1.00 95.31 168 GLY A C 1
ATOM 1356 O O . GLY A 1 168 ? 10.479 11.492 -22.525 1.00 95.31 168 GLY A O 1
ATOM 1357 N N . ALA A 1 169 ? 9.706 9.571 -21.654 1.00 96.75 169 ALA A N 1
ATOM 1358 C CA . ALA A 1 169 ? 9.346 8.947 -22.924 1.00 96.75 169 ALA A CA 1
ATOM 1359 C C . ALA A 1 169 ? 8.030 9.518 -23.491 1.00 96.75 169 ALA A C 1
ATOM 1361 O O . ALA A 1 169 ? 7.345 10.321 -22.858 1.00 96.75 169 ALA A O 1
ATOM 1362 N N . SER A 1 170 ? 7.666 9.088 -24.703 1.00 97.75 170 SER A N 1
ATOM 1363 C CA . SER A 1 170 ? 6.403 9.482 -25.340 1.00 97.75 170 SER A CA 1
ATOM 1364 C C . SER A 1 170 ? 5.178 8.956 -24.583 1.00 97.75 170 SER A C 1
ATOM 1366 O O . SER A 1 170 ? 5.200 7.847 -24.045 1.00 97.75 170 SER A O 1
ATOM 1368 N N . ASP A 1 171 ? 4.062 9.686 -24.638 1.00 97.56 171 ASP A N 1
ATOM 1369 C CA . ASP A 1 171 ? 2.783 9.245 -24.058 1.00 97.56 171 ASP A CA 1
ATOM 1370 C C . ASP A 1 171 ? 2.369 7.853 -24.556 1.00 97.56 171 ASP A C 1
ATOM 1372 O O . ASP A 1 171 ? 1.888 7.025 -23.784 1.00 97.56 171 ASP A O 1
ATOM 1376 N N . SER A 1 172 ? 2.618 7.547 -25.835 1.00 98.12 172 SER A N 1
ATOM 1377 C CA . SER A 1 172 ? 2.360 6.219 -26.403 1.00 98.12 172 SER A CA 1
ATOM 1378 C C . SER A 1 172 ? 3.130 5.110 -25.690 1.00 98.12 172 SER A C 1
ATOM 1380 O O . SER A 1 172 ? 2.577 4.029 -25.493 1.00 98.12 172 SER A O 1
ATOM 1382 N N . ARG A 1 173 ? 4.375 5.378 -25.274 1.00 97.75 173 ARG A N 1
ATOM 1383 C CA . ARG A 1 173 ? 5.198 4.420 -24.532 1.00 97.75 173 ARG A CA 1
ATOM 1384 C C . ARG A 1 173 ? 4.653 4.207 -23.122 1.00 97.75 173 ARG A C 1
ATOM 1386 O O . ARG A 1 173 ? 4.498 3.068 -22.695 1.00 97.75 173 ARG A O 1
ATOM 1393 N N . ILE A 1 174 ? 4.289 5.283 -22.427 1.00 97.56 174 ILE A N 1
ATOM 1394 C CA . ILE A 1 174 ? 3.691 5.198 -21.085 1.00 97.56 174 ILE A CA 1
ATOM 1395 C C . ILE A 1 174 ? 2.378 4.398 -21.136 1.00 97.56 174 ILE A C 1
ATOM 1397 O O . ILE A 1 174 ? 2.159 3.498 -20.325 1.00 97.56 1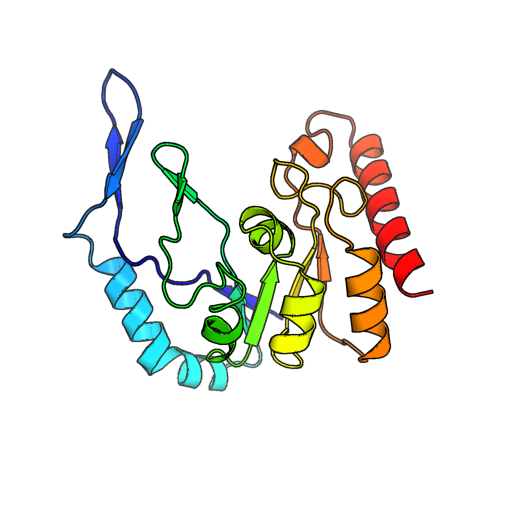74 ILE A O 1
ATOM 1401 N N . VAL A 1 175 ? 1.522 4.668 -22.128 1.00 97.75 175 VAL A N 1
ATOM 1402 C CA . VAL A 1 175 ? 0.261 3.937 -22.334 1.00 97.75 175 VAL A CA 1
ATOM 1403 C C . VAL A 1 175 ? 0.506 2.460 -22.658 1.00 97.75 175 VAL A C 1
ATOM 1405 O O . VAL A 1 175 ? -0.227 1.604 -22.165 1.00 97.75 175 VAL A O 1
ATOM 1408 N N . GLU A 1 176 ? 1.514 2.137 -23.468 1.00 98.38 176 GLU A N 1
ATOM 1409 C CA . GLU A 1 176 ? 1.913 0.753 -23.751 1.00 98.38 176 GLU A CA 1
ATOM 1410 C C . GLU A 1 176 ? 2.314 0.009 -22.468 1.00 98.38 176 GLU A C 1
ATOM 1412 O O . GLU A 1 176 ? 1.796 -1.078 -22.204 1.00 98.38 176 GLU A O 1
ATOM 1417 N N . LEU A 1 177 ? 3.164 0.619 -21.636 1.00 98.38 177 LEU A N 1
ATOM 1418 C CA . LEU A 1 177 ? 3.590 0.048 -20.357 1.00 98.38 177 LEU A CA 1
ATOM 1419 C C . LEU A 1 177 ? 2.401 -0.185 -19.416 1.00 98.38 177 LEU A C 1
ATOM 1421 O O . LEU A 1 177 ? 2.258 -1.273 -18.861 1.00 98.38 177 LEU A O 1
ATOM 1425 N N . LEU A 1 178 ? 1.499 0.793 -19.291 1.00 97.94 178 LEU A N 1
ATOM 1426 C CA . LEU A 1 178 ? 0.287 0.661 -18.474 1.00 97.94 178 LEU A CA 1
ATOM 1427 C C . LEU A 1 178 ? -0.658 -0.430 -18.997 1.00 97.94 178 LEU A C 1
ATOM 1429 O O . LEU A 1 178 ? -1.256 -1.157 -18.201 1.00 97.94 178 LEU A O 1
ATOM 1433 N N . ARG A 1 179 ? -0.783 -0.588 -20.322 1.00 98.25 179 ARG A N 1
ATOM 1434 C CA . ARG A 1 179 ? -1.534 -1.704 -20.923 1.00 98.25 179 ARG A CA 1
ATOM 1435 C C . ARG A 1 179 ? -0.906 -3.051 -20.571 1.00 98.25 179 ARG A C 1
ATOM 1437 O O . ARG A 1 179 ? -1.650 -3.981 -20.269 1.00 98.25 179 ARG A O 1
ATOM 1444 N N . GLY A 1 180 ? 0.424 -3.142 -20.570 1.00 98.44 180 GLY A N 1
ATOM 1445 C CA . GLY A 1 180 ? 1.167 -4.321 -20.118 1.00 98.44 180 GLY A CA 1
ATOM 1446 C C . GLY A 1 180 ? 0.853 -4.682 -18.664 1.00 98.44 180 GLY A C 1
ATOM 1447 O O . GLY A 1 180 ? 0.425 -5.807 -18.394 1.00 98.44 180 GLY A O 1
ATOM 1448 N N . SER A 1 181 ? 0.952 -3.710 -17.753 1.00 98.44 181 SER A N 1
ATOM 1449 C CA . SER A 1 181 ? 0.605 -3.883 -16.335 1.00 98.44 181 SER A CA 1
ATOM 1450 C C . SER A 1 181 ? -0.846 -4.336 -16.144 1.00 98.44 181 SER A C 1
ATOM 1452 O O . SER A 1 181 ? -1.128 -5.265 -15.385 1.00 98.44 181 SER A O 1
ATOM 1454 N N . LEU A 1 182 ? -1.791 -3.714 -16.860 1.00 97.88 182 LEU A N 1
ATOM 1455 C CA . LEU A 1 182 ? -3.206 -4.083 -16.796 1.00 97.88 182 LEU A CA 1
ATOM 1456 C C . LEU A 1 182 ? -3.452 -5.502 -17.327 1.00 97.88 182 LEU A C 1
ATOM 1458 O O . LEU A 1 182 ? -4.242 -6.245 -16.744 1.00 97.88 182 LEU A O 1
ATOM 1462 N N . TYR A 1 183 ? -2.783 -5.887 -18.416 1.00 98.19 183 TYR A N 1
ATOM 1463 C CA . TYR A 1 183 ? -2.858 -7.241 -18.965 1.00 98.19 183 TYR A CA 1
ATOM 1464 C C . TYR A 1 183 ? -2.341 -8.283 -17.968 1.00 98.19 183 TYR A C 1
ATOM 1466 O O . TYR A 1 183 ? -3.023 -9.281 -17.737 1.00 98.19 183 TYR A O 1
ATOM 1474 N N . TYR A 1 184 ? -1.192 -8.030 -17.330 1.00 98.25 184 TYR A N 1
ATOM 1475 C CA . TYR A 1 184 ? -0.659 -8.890 -16.269 1.00 98.25 184 TYR A CA 1
ATOM 1476 C C . TYR A 1 184 ? -1.694 -9.106 -15.157 1.00 98.25 184 TYR A C 1
ATOM 1478 O O . TYR A 1 184 ? -1.995 -10.250 -14.816 1.00 98.25 184 TYR A O 1
ATOM 1486 N N . CYS A 1 185 ? -2.298 -8.021 -14.658 1.00 98.00 185 CYS A N 1
ATOM 1487 C CA . CYS A 1 185 ? -3.280 -8.093 -13.576 1.00 98.00 185 CYS A CA 1
ATOM 1488 C C . CYS A 1 185 ? -4.544 -8.864 -13.984 1.00 98.00 185 CYS A C 1
ATOM 1490 O O . CYS A 1 185 ? -5.045 -9.685 -13.224 1.00 98.00 185 CYS A O 1
ATOM 1492 N N . ARG A 1 186 ? -5.056 -8.633 -15.200 1.00 96.88 186 ARG A N 1
ATOM 1493 C CA . ARG A 1 186 ? -6.265 -9.309 -15.701 1.00 96.88 186 ARG A CA 1
ATOM 1494 C C . ARG A 1 186 ? -6.054 -10.794 -15.958 1.00 96.88 186 ARG A C 1
ATOM 1496 O O . ARG A 1 186 ? -6.971 -11.575 -15.745 1.00 96.88 186 ARG A O 1
ATOM 1503 N N . ARG A 1 187 ? -4.860 -11.192 -16.396 1.00 97.31 187 ARG A N 1
ATOM 1504 C CA . ARG A 1 187 ? -4.532 -12.607 -16.600 1.00 97.31 187 ARG A CA 1
ATOM 1505 C C . ARG A 1 187 ? -4.499 -13.385 -15.283 1.00 97.31 187 ARG A C 1
ATOM 1507 O O . ARG A 1 187 ? -4.775 -14.572 -15.296 1.00 97.31 187 ARG A O 1
ATOM 1514 N N . ALA A 1 188 ? -4.177 -12.733 -14.167 1.00 93.06 188 ALA A N 1
ATOM 1515 C CA . ALA A 1 188 ? -4.157 -13.380 -12.856 1.00 93.06 188 ALA A CA 1
ATOM 1516 C C . ALA A 1 188 ? -5.559 -13.746 -12.328 1.00 93.06 188 ALA A C 1
ATOM 1518 O O . ALA A 1 188 ? -5.671 -14.553 -11.412 1.00 93.06 188 ALA A O 1
ATOM 1519 N N . VAL A 1 189 ? -6.624 -13.160 -12.880 1.00 90.62 189 VAL A N 1
ATOM 1520 C CA . VAL A 1 189 ? -8.012 -13.377 -12.430 1.00 90.62 189 VAL A CA 1
ATOM 1521 C C . VAL A 1 189 ? -8.873 -14.119 -13.458 1.00 90.62 189 VAL A C 1
ATOM 1523 O O . VAL A 1 189 ? -10.064 -14.302 -13.218 1.00 90.62 189 VAL A O 1
ATOM 1526 N N . ALA A 1 190 ? -8.291 -14.490 -14.602 1.00 73.56 190 ALA A N 1
ATOM 1527 C CA . ALA A 1 190 ? -8.945 -15.236 -15.677 1.00 73.56 190 ALA A CA 1
ATOM 1528 C C . ALA A 1 190 ? -8.738 -16.742 -15.494 1.00 73.56 190 ALA A C 1
ATOM 1530 O O . ALA A 1 190 ? -9.713 -17.487 -15.734 1.00 73.56 190 ALA A O 1
#

Radius of gyration: 17.96 Å; chains: 1; bounding box: 46×42×47 Å

pLDDT: mean 95.19, std 4.8, range [73.56, 98.88]